Protein AF-A0A813PLF6-F1 (afdb_monomer)

Sequence (183 aa):
MSIHPSNIDPCDIRSHKFTALLSEPLGNKMLYKLPGIGLSTLKKMEKHKQISKAEDLLSEFIHTLQLDHEQFRLWLMKDYSIDPCDIRSHKFTALLSEPLGNKMLYKLPGIGLSTLKKMEKRKQISKAEDLLREFIYTLQLDHEQFRLWLMKDYSLPEYRATECVIALIDYIEQANKNHWPLP

Organism: NCBI:txid433720

Solvent-accessible surface area (backbone atoms only — not comparable to full-atom values): 10423 Å² total; per-residue (Å²): 137,86,82,77,96,78,82,79,60,95,78,67,77,54,50,74,44,42,53,59,49,76,76,45,82,59,63,90,38,50,38,59,55,41,74,93,35,45,73,73,47,41,57,44,35,40,71,74,74,64,39,61,32,42,46,51,53,49,46,43,38,52,71,75,41,65,67,38,66,65,62,46,47,52,47,37,30,72,77,53,66,39,41,88,71,65,62,59,43,76,38,39,58,62,50,67,72,49,80,61,71,88,39,50,33,49,55,42,39,55,37,40,70,72,44,38,59,45,34,36,72,75,69,66,37,58,35,41,48,53,52,50,39,44,41,52,69,77,46,64,65,39,62,64,61,50,32,50,45,38,29,71,79,51,66,37,54,66,76,31,23,50,42,30,51,52,50,51,51,55,35,52,57,50,26,64,75,68,70,46,91,76,126

Nearest PDB structures (foldseek):
  1ci4-assembly1_A  TM=9.564E-01  e=1.037E-05  Homo sapiens
  6ghd-assembly1_E  TM=9.543E-01  e=2.217E-05  Homo sapiens
  7z21-assembly1_A  TM=9.558E-01  e=3.149E-05  Homo sapiens
  7abm-assembly1_A  TM=9.526E-01  e=3.979E-05  Homo sapiens
  2ezx-assembly1_A  TM=9.568E-01  e=1.281E-04  Homo sapiens

Foldseek 3Di:
DDDDPPDDDPPPPPPPLNVVCVVDDQPQAFPCSDPLQHPLLQVQCCVQPNPGGPVSLVCCCCPVVVVPPVVSQVCCCPRRVSNVLVVCDPLLVVLLPDDQPQAFCCSAFLRHPLLQVQCCVPPVRTGVLSLLCCCCPVVVVPLVVQLVCSCPRRVRPSVSSNSRSVSSVSNVVSCVVVVNDRD

Structure (mmCIF, N/CA/C/O backbone):
data_AF-A0A813PLF6-F1
#
_entry.id   AF-A0A813PLF6-F1
#
loop_
_atom_site.group_PDB
_atom_site.id
_atom_site.type_symbol
_atom_site.label_atom_id
_atom_site.label_alt_id
_atom_site.label_comp_id
_atom_site.label_asym_id
_atom_site.label_entity_id
_atom_site.label_seq_id
_atom_site.pdbx_PDB_ins_code
_atom_site.Cartn_x
_atom_site.Cartn_y
_atom_site.Cartn_z
_atom_site.occupancy
_atom_site.B_iso_or_equiv
_atom_site.auth_seq_id
_atom_site.auth_comp_id
_atom_site.auth_asym_id
_atom_site.auth_atom_id
_atom_site.pdbx_PDB_model_num
ATOM 1 N N . MET A 1 1 ? 38.817 -11.267 1.343 1.00 31.77 1 MET A N 1
ATOM 2 C CA . MET A 1 1 ? 37.758 -10.911 2.310 1.00 31.77 1 MET A CA 1
ATOM 3 C C . MET A 1 1 ? 36.523 -11.713 1.945 1.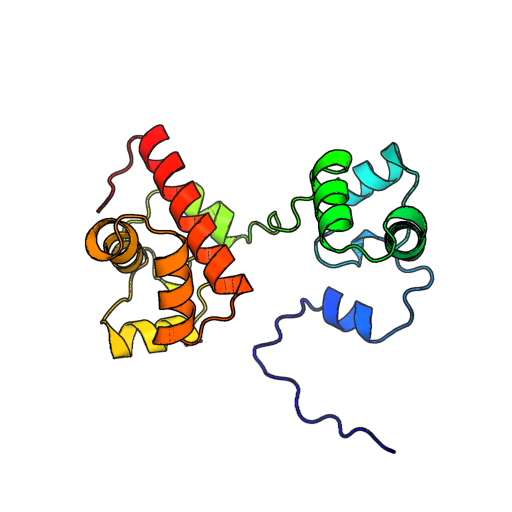00 31.77 1 MET A C 1
ATOM 5 O O . MET A 1 1 ? 35.913 -11.437 0.922 1.00 31.77 1 MET A O 1
ATOM 9 N N . SER A 1 2 ? 36.245 -12.773 2.701 1.00 28.83 2 SER A N 1
ATOM 10 C CA . 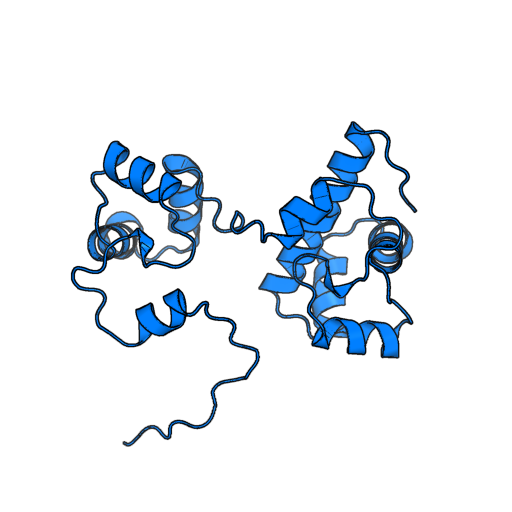SER A 1 2 ? 35.134 -13.692 2.439 1.00 28.83 2 SER A CA 1
ATOM 11 C C . SER A 1 2 ? 33.872 -13.165 3.115 1.00 28.83 2 SER A C 1
ATOM 13 O O . SER A 1 2 ? 33.877 -12.923 4.319 1.00 28.83 2 SER A O 1
ATOM 15 N N . ILE A 1 3 ? 32.810 -12.956 2.341 1.00 29.81 3 ILE A N 1
ATOM 16 C CA . ILE A 1 3 ? 31.513 -12.510 2.855 1.00 29.81 3 ILE A CA 1
ATOM 17 C C . ILE A 1 3 ? 30.763 -13.754 3.346 1.00 29.81 3 ILE A C 1
ATOM 19 O O . ILE A 1 3 ? 30.510 -14.676 2.572 1.00 29.81 3 ILE A O 1
ATOM 23 N N . HIS A 1 4 ? 30.448 -13.800 4.641 1.00 26.53 4 HIS A N 1
ATOM 24 C CA . HIS A 1 4 ? 29.657 -14.872 5.247 1.00 26.53 4 HIS A CA 1
ATOM 25 C C . HIS A 1 4 ? 28.184 -14.806 4.788 1.00 26.53 4 HIS A C 1
ATOM 27 O O . HIS A 1 4 ? 27.594 -13.724 4.811 1.00 26.53 4 HIS A O 1
ATOM 33 N N . PRO A 1 5 ? 27.548 -15.939 4.428 1.00 35.81 5 PRO A N 1
ATOM 34 C CA . PRO A 1 5 ? 26.180 -15.988 3.911 1.00 35.81 5 PRO A CA 1
ATOM 35 C C . PRO A 1 5 ? 25.137 -16.080 5.038 1.00 35.81 5 PRO A C 1
ATOM 37 O O . PRO A 1 5 ? 24.287 -16.967 5.048 1.00 35.81 5 PRO A O 1
ATOM 40 N N . SER A 1 6 ? 25.202 -15.190 6.025 1.00 37.62 6 SER A N 1
ATOM 41 C CA . SER A 1 6 ? 24.302 -15.236 7.182 1.00 37.62 6 SER A CA 1
ATOM 42 C C . SER A 1 6 ? 23.922 -13.832 7.632 1.00 37.62 6 SER A C 1
ATOM 44 O O . SER A 1 6 ? 24.477 -13.328 8.602 1.00 37.62 6 SER A O 1
ATOM 46 N N . ASN A 1 7 ? 23.025 -13.195 6.874 1.00 33.44 7 ASN A N 1
ATOM 47 C CA . ASN A 1 7 ? 22.122 -12.127 7.334 1.00 33.44 7 ASN A CA 1
ATOM 48 C C . ASN A 1 7 ? 21.122 -11.750 6.226 1.00 33.44 7 ASN A C 1
ATOM 50 O O . ASN A 1 7 ? 20.994 -10.592 5.838 1.00 33.44 7 ASN A O 1
ATOM 54 N N . ILE A 1 8 ? 20.417 -12.746 5.681 1.00 33.72 8 ILE A N 1
ATOM 55 C CA . ILE A 1 8 ? 19.231 -12.476 4.862 1.00 33.72 8 ILE A CA 1
ATOM 56 C C . ILE A 1 8 ? 18.060 -12.352 5.836 1.00 33.72 8 ILE A C 1
ATOM 58 O O . ILE A 1 8 ? 17.665 -13.334 6.464 1.00 33.72 8 ILE A O 1
ATOM 62 N N . ASP A 1 9 ? 17.558 -11.128 5.997 1.00 32.91 9 ASP A N 1
ATOM 63 C CA . ASP A 1 9 ? 16.341 -10.836 6.750 1.00 32.91 9 ASP A CA 1
ATOM 64 C C . ASP A 1 9 ? 15.178 -11.645 6.137 1.00 32.91 9 ASP A C 1
ATOM 66 O O . ASP A 1 9 ? 14.909 -11.513 4.940 1.00 32.91 9 ASP A O 1
ATOM 70 N N . PRO A 1 10 ? 14.469 -12.492 6.906 1.00 31.45 10 PRO A N 1
ATOM 71 C CA . PRO A 1 10 ? 13.358 -13.295 6.394 1.00 31.45 10 PRO A CA 1
ATOM 72 C C . PRO A 1 10 ? 12.157 -12.455 5.905 1.00 31.45 10 PRO A C 1
ATOM 74 O O . PRO A 1 10 ? 11.182 -13.018 5.407 1.00 31.45 10 PRO A O 1
ATOM 77 N N . CYS A 1 11 ? 12.208 -11.119 6.023 1.00 38.00 11 CYS A N 1
ATOM 78 C CA . CYS A 1 11 ? 11.259 -10.178 5.419 1.00 38.00 11 CYS A CA 1
ATOM 79 C C . CYS A 1 11 ? 11.696 -9.580 4.066 1.00 38.00 11 CYS A C 1
ATOM 81 O O . CYS A 1 11 ? 10.930 -8.793 3.496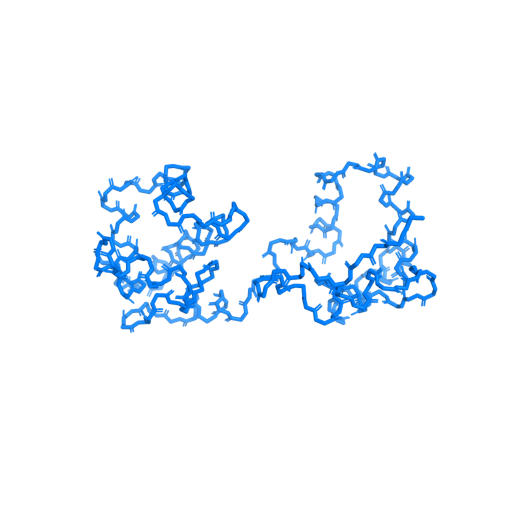 1.00 38.00 11 CYS A O 1
ATOM 83 N N . ASP A 1 12 ? 12.861 -9.954 3.526 1.00 36.78 12 ASP A N 1
ATOM 84 C CA . ASP A 1 12 ? 13.311 -9.575 2.183 1.00 36.78 12 ASP A CA 1
ATOM 85 C C . ASP A 1 12 ? 12.517 -10.378 1.137 1.00 36.78 12 ASP A C 1
ATOM 87 O O . ASP A 1 12 ? 13.017 -11.295 0.489 1.00 36.78 12 ASP A O 1
ATOM 91 N N . ILE A 1 13 ? 11.228 -10.050 0.967 1.00 41.91 13 ILE A N 1
ATOM 92 C CA . ILE A 1 13 ? 10.412 -10.531 -0.161 1.00 41.91 13 ILE A CA 1
ATOM 93 C C . ILE A 1 13 ? 10.835 -9.755 -1.414 1.00 41.91 13 ILE A C 1
ATOM 95 O O . ILE A 1 13 ? 10.044 -9.126 -2.115 1.00 41.91 13 ILE A O 1
ATOM 99 N N . ARG A 1 14 ? 12.124 -9.812 -1.726 1.00 46.06 14 ARG A N 1
ATOM 100 C CA . ARG A 1 14 ? 12.570 -9.819 -3.105 1.00 46.06 14 ARG A CA 1
ATOM 101 C C . ARG A 1 14 ? 11.866 -11.020 -3.711 1.00 46.06 14 ARG A C 1
ATOM 103 O O . ARG A 1 14 ? 12.081 -12.151 -3.281 1.00 46.06 14 ARG A O 1
ATOM 110 N N . SER A 1 15 ? 10.945 -10.786 -4.648 1.00 51.34 15 SER A N 1
ATOM 111 C CA . SER A 1 15 ? 10.360 -11.899 -5.408 1.00 51.34 15 SER A CA 1
ATOM 112 C C . SER A 1 15 ? 11.497 -12.806 -5.899 1.00 51.34 15 SER A C 1
ATOM 114 O O . SER A 1 15 ? 12.597 -12.310 -6.139 1.00 51.34 15 SER A O 1
ATOM 116 N N . HIS A 1 16 ? 11.271 -14.109 -6.094 1.00 54.91 16 HIS A N 1
ATOM 117 C CA . HIS A 1 16 ? 12.321 -14.992 -6.630 1.00 54.91 16 HIS A CA 1
ATOM 118 C C . HIS A 1 16 ? 12.999 -14.410 -7.888 1.00 54.91 16 HIS A C 1
ATOM 120 O O . HIS A 1 16 ? 14.193 -14.611 -8.091 1.00 54.91 16 HIS A O 1
ATOM 126 N N . LYS A 1 17 ? 12.266 -13.608 -8.679 1.00 53.81 17 LYS A N 1
ATOM 127 C CA . LYS A 1 17 ? 12.800 -12.832 -9.807 1.00 53.81 17 LYS A CA 1
ATOM 128 C C . LYS A 1 17 ? 13.829 -11.770 -9.402 1.00 53.81 17 LYS A C 1
ATOM 130 O O . LYS A 1 17 ? 14.830 -11.620 -10.085 1.00 53.81 17 LYS A O 1
ATOM 135 N N . PHE A 1 18 ? 13.605 -11.045 -8.311 1.00 54.97 18 PHE A N 1
ATOM 136 C CA . PHE A 1 18 ? 14.520 -10.021 -7.802 1.00 54.97 18 PHE A CA 1
ATOM 137 C C . PHE A 1 18 ? 15.800 -10.653 -7.236 1.00 54.97 18 PHE A C 1
ATOM 139 O O . PHE A 1 18 ? 16.897 -10.193 -7.540 1.00 54.97 18 PHE A O 1
ATOM 146 N N . THR A 1 19 ? 15.690 -11.747 -6.478 1.00 54.62 19 THR A N 1
ATOM 147 C CA . THR A 1 19 ? 16.871 -12.476 -5.981 1.00 54.62 19 THR A CA 1
ATOM 148 C C . THR A 1 19 ? 17.682 -13.072 -7.136 1.00 54.62 19 THR A C 1
ATOM 150 O O . THR A 1 19 ? 18.899 -12.917 -7.164 1.00 54.62 19 THR A O 1
ATOM 153 N N . ALA A 1 20 ? 17.010 -13.655 -8.138 1.00 61.91 20 ALA A N 1
ATOM 154 C CA . ALA A 1 20 ? 17.647 -14.172 -9.352 1.00 61.91 20 ALA A CA 1
ATOM 155 C C . ALA A 1 20 ? 18.240 -13.075 -10.255 1.00 61.91 20 ALA A C 1
ATOM 157 O O . ALA A 1 20 ? 19.132 -13.343 -11.060 1.00 61.91 20 ALA A O 1
ATOM 158 N N . LEU A 1 21 ? 17.743 -11.839 -10.168 1.00 65.56 21 LEU A N 1
ATOM 159 C CA . LEU A 1 21 ? 18.303 -10.703 -10.896 1.00 65.56 21 LEU A CA 1
ATOM 160 C C . LEU A 1 21 ? 19.660 -10.289 -10.319 1.00 65.56 21 LEU A C 1
ATOM 162 O O . LEU A 1 21 ? 20.573 -10.019 -11.088 1.00 65.56 21 LEU A O 1
ATOM 166 N N . LEU A 1 22 ? 19.795 -10.274 -8.992 1.00 60.41 22 LEU A N 1
ATOM 167 C CA . LEU A 1 22 ? 21.011 -9.824 -8.308 1.00 60.41 22 LEU A CA 1
ATOM 168 C C . LEU A 1 22 ? 22.127 -10.872 -8.243 1.00 60.41 22 LEU A C 1
ATOM 170 O O . LEU A 1 22 ? 23.276 -10.517 -7.997 1.00 60.41 22 LEU A O 1
ATOM 174 N N . SER A 1 23 ? 21.804 -12.151 -8.431 1.00 62.19 23 SER A N 1
ATOM 175 C CA . SER A 1 23 ? 22.766 -13.251 -8.312 1.00 62.19 23 SER A CA 1
ATOM 176 C C . SER A 1 23 ? 23.587 -13.515 -9.577 1.00 62.19 23 SER A C 1
ATOM 178 O O . SER A 1 23 ? 24.521 -14.310 -9.529 1.00 62.19 23 SER A O 1
ATOM 180 N N . GLU A 1 24 ? 23.254 -12.895 -10.711 1.00 63.41 24 GLU A N 1
ATOM 181 C CA . GLU A 1 24 ? 23.983 -13.090 -11.970 1.00 63.41 24 GLU A CA 1
ATOM 182 C C . GLU A 1 24 ? 24.060 -11.770 -12.754 1.00 63.41 24 GLU A C 1
ATOM 184 O O . GLU A 1 24 ? 23.143 -10.951 -12.640 1.00 63.41 24 GLU A O 1
ATOM 189 N N . PRO A 1 25 ? 25.088 -11.576 -13.601 1.00 67.25 25 PRO A N 1
ATOM 190 C CA . PRO A 1 25 ? 25.186 -10.415 -14.483 1.00 67.25 25 PRO A CA 1
ATOM 191 C C . PRO A 1 25 ? 23.907 -10.209 -15.307 1.00 67.25 25 PRO A C 1
ATOM 193 O O . PRO A 1 25 ? 23.308 -11.177 -15.784 1.00 67.25 25 PRO A O 1
ATOM 196 N N . LEU A 1 26 ? 23.500 -8.947 -15.497 1.00 65.62 26 LEU A N 1
ATOM 197 C CA . LEU A 1 26 ? 22.278 -8.608 -16.235 1.00 65.62 26 LEU A CA 1
ATOM 198 C C . LEU A 1 26 ? 22.280 -9.188 -17.660 1.00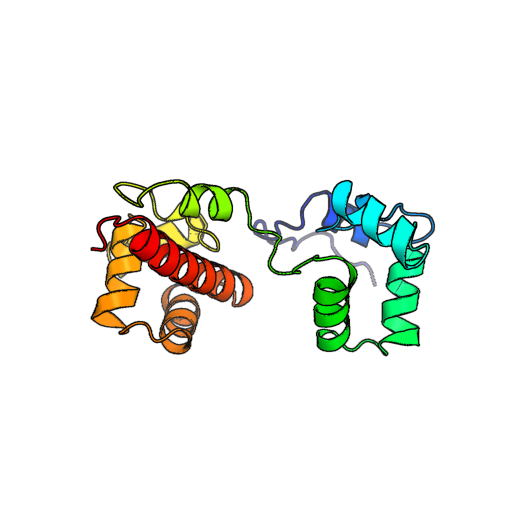 65.62 26 LEU A C 1
ATOM 200 O O . LEU A 1 26 ? 21.277 -9.775 -18.055 1.00 65.62 26 LEU A O 1
ATOM 204 N N . GLY A 1 27 ? 23.405 -9.085 -18.380 1.00 66.75 27 GLY A N 1
ATOM 205 C CA . GLY A 1 27 ? 23.646 -9.697 -19.695 1.00 66.75 27 GLY A CA 1
ATOM 206 C C . GLY A 1 27 ? 22.427 -9.721 -20.634 1.00 66.75 27 GLY A C 1
ATOM 207 O O . GLY A 1 27 ? 21.640 -8.782 -20.694 1.00 66.75 27 GLY A O 1
ATOM 208 N N . ASN A 1 28 ? 22.213 -10.859 -21.305 1.00 64.38 28 ASN A N 1
ATOM 209 C CA . ASN A 1 28 ? 21.064 -11.105 -22.191 1.00 64.38 28 ASN A CA 1
ATOM 210 C C . ASN A 1 28 ? 19.758 -11.462 -21.443 1.00 64.38 28 ASN A C 1
ATOM 212 O O . ASN A 1 28 ? 18.896 -12.156 -21.997 1.00 64.38 28 ASN A O 1
ATOM 216 N N . LYS A 1 29 ? 19.585 -11.079 -20.167 1.00 72.69 29 LYS A N 1
ATOM 217 C CA . LYS A 1 29 ? 18.341 -11.402 -19.452 1.00 72.69 29 LYS A CA 1
ATOM 218 C C . LYS A 1 29 ? 17.165 -10.692 -20.116 1.00 72.69 29 LYS A C 1
ATOM 220 O O . LYS A 1 29 ? 17.165 -9.481 -20.318 1.00 72.69 29 LYS A O 1
ATOM 225 N N . MET A 1 30 ? 16.138 -11.474 -20.429 1.00 70.38 30 MET A N 1
ATOM 226 C CA . MET A 1 30 ? 14.905 -10.954 -21.010 1.00 70.38 30 MET A CA 1
ATOM 227 C C . MET A 1 30 ? 14.178 -10.033 -20.029 1.00 70.38 30 MET A C 1
ATOM 229 O O . MET A 1 30 ? 14.113 -10.327 -18.833 1.00 70.38 30 MET A O 1
ATOM 233 N N . LEU A 1 31 ? 13.573 -8.963 -20.548 1.00 69.44 31 LEU A N 1
ATOM 234 C CA . LEU A 1 31 ? 12.945 -7.903 -19.752 1.00 69.44 31 LEU A CA 1
ATOM 235 C C . LEU A 1 31 ? 11.894 -8.415 -18.752 1.00 69.44 31 LEU A C 1
ATOM 237 O O . LEU A 1 31 ? 11.832 -7.941 -17.626 1.00 69.44 31 LEU A O 1
ATOM 241 N N . TYR A 1 32 ? 11.101 -9.430 -19.119 1.00 65.38 32 TYR A N 1
ATOM 242 C CA . TYR A 1 32 ? 10.052 -10.004 -18.253 1.00 65.38 32 TYR A CA 1
ATOM 243 C C . TYR A 1 32 ? 10.592 -10.736 -17.007 1.00 65.38 32 TYR A C 1
ATOM 245 O O . TYR A 1 32 ? 9.826 -11.142 -16.115 1.00 65.38 32 TYR A O 1
ATOM 253 N N . LYS A 1 33 ? 11.910 -10.975 -16.956 1.00 67.06 33 LYS A N 1
ATOM 254 C CA . LYS A 1 33 ? 12.595 -11.489 -15.765 1.00 67.06 33 LYS A CA 1
ATOM 255 C C . LYS A 1 33 ? 12.857 -10.385 -14.740 1.00 67.06 33 LYS A C 1
ATOM 257 O O . LYS A 1 33 ? 13.133 -10.716 -13.590 1.00 67.06 33 LYS A O 1
ATOM 262 N N . LEU A 1 34 ? 12.721 -9.112 -15.119 1.00 70.31 34 LEU A N 1
ATOM 263 C CA . LEU A 1 34 ? 12.797 -8.000 -14.185 1.00 70.31 34 LEU A CA 1
ATOM 264 C C . LEU A 1 34 ? 11.535 -7.939 -13.302 1.00 70.31 34 LEU A C 1
ATOM 266 O O . LEU A 1 34 ? 10.416 -8.165 -13.779 1.00 70.31 34 LEU A O 1
ATOM 270 N N . PRO A 1 35 ? 11.689 -7.649 -12.002 1.00 63.09 35 PRO A N 1
ATOM 271 C CA . PRO A 1 35 ? 10.572 -7.364 -11.108 1.00 63.09 35 PRO A CA 1
ATOM 272 C C . PRO A 1 35 ? 9.718 -6.209 -11.649 1.00 63.09 35 PRO A C 1
ATOM 274 O O . PRO A 1 35 ? 10.257 -5.225 -12.141 1.00 63.09 35 PRO A O 1
ATOM 277 N N . GLY A 1 36 ? 8.391 -6.330 -11.569 1.00 65.06 36 GLY A N 1
ATOM 278 C CA . GLY A 1 36 ? 7.464 -5.292 -12.045 1.00 65.06 36 GLY A CA 1
ATOM 279 C C . GLY A 1 36 ? 7.214 -5.274 -13.561 1.00 65.06 36 GLY A C 1
ATOM 280 O O . GLY A 1 36 ? 6.307 -4.582 -14.007 1.00 65.06 36 GLY A O 1
ATOM 281 N N . ILE A 1 37 ? 7.936 -6.072 -14.361 1.00 69.38 37 ILE A N 1
ATOM 282 C CA . ILE A 1 37 ? 7.723 -6.156 -15.815 1.00 69.38 37 ILE A CA 1
ATOM 283 C C . ILE A 1 37 ? 6.970 -7.444 -16.170 1.00 69.38 37 ILE A C 1
ATOM 285 O O . ILE A 1 37 ? 7.514 -8.551 -16.156 1.00 69.38 37 ILE A O 1
ATOM 289 N N . GLY A 1 38 ? 5.680 -7.293 -16.483 1.00 68.06 38 GLY A N 1
ATOM 290 C CA . GLY A 1 38 ? 4.823 -8.355 -17.017 1.00 68.06 38 GLY A CA 1
ATOM 291 C C . GLY A 1 38 ? 4.893 -8.477 -18.546 1.00 68.06 38 GLY A C 1
ATOM 292 O O . GLY A 1 38 ? 5.475 -7.639 -19.229 1.00 68.06 38 GLY A O 1
ATOM 293 N N . LEU A 1 39 ? 4.254 -9.510 -19.110 1.00 67.62 39 LEU A N 1
ATOM 294 C CA . LEU A 1 39 ? 4.214 -9.735 -20.568 1.00 67.62 39 LEU A CA 1
ATOM 295 C C . LEU A 1 39 ? 3.498 -8.609 -21.337 1.00 67.62 39 LEU A C 1
ATOM 297 O O . LEU A 1 39 ? 3.854 -8.316 -22.475 1.00 67.62 39 LEU A O 1
ATOM 301 N N . SER A 1 40 ? 2.490 -7.977 -20.731 1.00 71.62 40 SER A N 1
ATOM 302 C CA . SER A 1 40 ? 1.790 -6.817 -21.301 1.00 71.62 40 SER A CA 1
ATOM 303 C C . SER A 1 40 ? 2.711 -5.601 -21.403 1.00 71.62 40 SER A C 1
ATOM 305 O O . SER A 1 40 ? 2.745 -4.931 -22.432 1.00 71.62 40 SER A O 1
ATOM 307 N N . THR A 1 41 ? 3.490 -5.358 -20.353 1.00 70.81 41 THR A N 1
ATOM 308 C CA . THR A 1 41 ? 4.507 -4.312 -20.282 1.00 70.81 41 THR A CA 1
ATOM 309 C C . THR A 1 41 ? 5.632 -4.541 -21.285 1.00 70.81 41 THR A C 1
ATOM 311 O O . THR A 1 41 ? 5.975 -3.626 -22.029 1.00 70.81 41 THR A O 1
ATOM 314 N N . LEU A 1 42 ? 6.148 -5.772 -21.360 1.00 72.75 42 LEU A N 1
ATOM 315 C CA . LEU A 1 42 ? 7.172 -6.168 -22.329 1.00 72.75 42 LEU A CA 1
ATOM 316 C C . LEU A 1 42 ? 6.744 -5.805 -23.757 1.00 72.75 42 LEU A C 1
ATOM 318 O O . LEU A 1 42 ? 7.468 -5.105 -24.451 1.00 72.75 42 LEU A O 1
ATOM 322 N N . LYS A 1 43 ? 5.524 -6.184 -24.160 1.00 74.56 43 LYS A N 1
ATOM 323 C CA . LYS A 1 43 ? 5.003 -5.875 -25.501 1.00 74.56 43 LYS A CA 1
ATOM 324 C C . LYS A 1 43 ? 4.938 -4.374 -25.794 1.00 74.56 43 LYS A C 1
ATOM 326 O O . LYS A 1 43 ? 5.125 -3.969 -26.938 1.00 74.56 43 LYS A O 1
ATOM 331 N N . LYS A 1 44 ? 4.653 -3.536 -24.790 1.00 75.88 44 LYS A N 1
ATOM 332 C CA . LYS A 1 44 ? 4.670 -2.072 -24.951 1.00 75.88 44 LYS A CA 1
ATOM 333 C C . LYS A 1 44 ? 6.098 -1.552 -25.131 1.00 75.88 44 LYS A C 1
ATOM 335 O O . LYS A 1 44 ? 6.329 -0.736 -26.019 1.00 75.88 44 LYS A O 1
ATOM 340 N N . MET A 1 45 ? 7.036 -2.054 -24.328 1.00 78.88 45 MET A N 1
ATOM 341 C CA . MET A 1 45 ? 8.453 -1.673 -24.364 1.00 78.88 45 MET A CA 1
ATOM 342 C C . MET A 1 45 ? 9.131 -2.072 -25.680 1.00 78.88 45 MET A C 1
ATOM 344 O O . MET A 1 45 ? 9.802 -1.244 -26.303 1.00 78.88 45 MET A O 1
ATOM 348 N N . GLU A 1 46 ? 8.846 -3.278 -26.173 1.00 79.50 46 GLU A N 1
ATOM 349 C CA . GLU A 1 46 ? 9.301 -3.758 -27.481 1.00 79.50 46 GLU A CA 1
ATOM 350 C C . GLU A 1 46 ? 8.736 -2.899 -28.623 1.00 79.50 46 GLU A C 1
ATOM 352 O O . GLU A 1 46 ? 9.456 -2.553 -29.558 1.00 79.50 46 GLU A O 1
ATOM 357 N N . LYS A 1 47 ? 7.461 -2.493 -28.532 1.00 75.75 47 LYS A N 1
ATOM 358 C CA . LYS A 1 47 ? 6.782 -1.720 -29.582 1.00 75.75 47 LYS A CA 1
ATOM 359 C C . LYS A 1 47 ? 7.217 -0.250 -29.652 1.00 75.75 47 LYS A C 1
ATOM 361 O O . LYS A 1 47 ? 7.258 0.300 -30.747 1.00 75.75 47 LYS A O 1
ATOM 366 N N . HIS A 1 48 ? 7.487 0.396 -28.516 1.00 69.75 48 HIS A N 1
ATOM 367 C CA . HIS A 1 48 ? 7.721 1.848 -28.465 1.00 69.75 48 HIS A CA 1
ATOM 368 C C . HIS A 1 48 ? 9.191 2.260 -28.602 1.00 69.75 48 HIS A C 1
ATOM 370 O O . HIS A 1 48 ? 9.463 3.267 -29.251 1.00 69.75 48 HIS A O 1
ATOM 376 N N . LYS A 1 49 ? 10.136 1.513 -28.016 1.00 67.88 49 LYS A N 1
ATOM 377 C CA . LYS A 1 49 ? 11.570 1.865 -28.053 1.00 67.88 49 LYS A CA 1
ATOM 378 C C . LYS A 1 49 ? 12.498 0.700 -28.410 1.00 67.88 49 LYS A C 1
ATOM 380 O O . LYS A 1 49 ? 13.706 0.841 -28.284 1.00 67.88 49 LYS A O 1
ATOM 385 N N . GLN A 1 50 ? 11.956 -0.438 -28.857 1.00 73.38 50 GLN A N 1
ATOM 386 C CA . GLN A 1 50 ? 12.728 -1.668 -29.110 1.00 73.38 50 GLN A CA 1
ATOM 387 C C . GLN A 1 50 ? 13.493 -2.174 -27.875 1.00 73.38 50 GLN A C 1
ATOM 389 O O . GLN A 1 50 ? 14.491 -2.879 -27.992 1.00 73.38 50 GLN A O 1
ATOM 394 N N . ILE A 1 51 ? 13.007 -1.844 -26.677 1.00 77.81 51 ILE A N 1
ATOM 395 C CA . ILE A 1 51 ? 13.579 -2.345 -25.429 1.00 77.81 51 ILE A CA 1
ATOM 396 C C . ILE A 1 51 ? 13.094 -3.78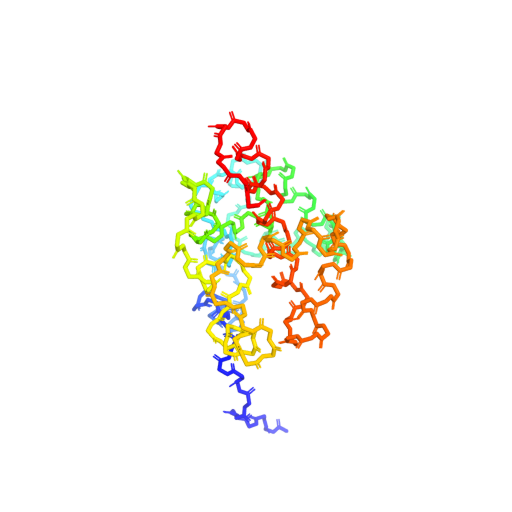1 -25.266 1.00 77.81 51 ILE A C 1
ATOM 398 O O . ILE A 1 51 ? 11.919 -4.020 -24.982 1.00 77.81 51 ILE A O 1
ATOM 402 N N . SER A 1 52 ? 13.999 -4.734 -25.470 1.00 74.06 52 SER A N 1
ATOM 403 C CA . SER A 1 52 ? 13.686 -6.171 -25.467 1.00 74.06 52 SER A CA 1
ATOM 404 C C . SER A 1 52 ? 14.439 -6.924 -24.367 1.00 74.06 52 SER A C 1
ATOM 406 O O . SER A 1 52 ? 13.995 -7.975 -23.887 1.00 74.06 52 SER A O 1
ATOM 408 N N . LYS A 1 53 ? 15.550 -6.353 -23.889 1.00 81.38 53 LYS A N 1
ATOM 409 C CA . LYS A 1 53 ? 16.415 -6.945 -22.872 1.00 81.38 53 LYS A CA 1
ATOM 410 C C . LYS A 1 53 ? 16.667 -6.006 -21.705 1.00 81.38 53 LYS A C 1
ATOM 412 O O . LYS A 1 53 ? 16.592 -4.786 -21.813 1.00 81.38 53 LYS A O 1
ATOM 417 N N . ALA A 1 54 ? 17.009 -6.601 -20.566 1.00 78.75 54 ALA A N 1
ATOM 418 C CA . ALA A 1 54 ? 17.283 -5.868 -19.338 1.00 78.75 54 ALA A CA 1
ATOM 419 C C . ALA A 1 54 ? 18.473 -4.896 -19.471 1.00 78.75 54 ALA A C 1
ATOM 421 O O . ALA A 1 54 ? 18.479 -3.859 -18.814 1.00 78.75 54 ALA A O 1
ATOM 422 N N . GLU A 1 55 ? 19.437 -5.197 -20.349 1.00 82.62 55 GLU A N 1
ATOM 423 C CA . GLU A 1 55 ? 20.552 -4.302 -20.687 1.00 82.62 55 GLU A CA 1
ATOM 424 C C . GLU A 1 55 ? 20.101 -3.017 -21.396 1.00 82.62 55 GLU A C 1
ATOM 426 O O . GLU A 1 55 ? 20.606 -1.948 -21.066 1.00 82.62 55 GLU A O 1
ATOM 431 N N . ASP A 1 56 ? 19.104 -3.089 -22.283 1.00 83.44 56 ASP A N 1
ATOM 432 C CA . ASP A 1 56 ? 18.573 -1.922 -23.001 1.00 83.44 56 ASP A CA 1
ATOM 433 C C . ASP A 1 56 ? 17.929 -0.938 -22.014 1.00 83.44 56 ASP A C 1
ATOM 435 O O . ASP A 1 56 ? 18.135 0.273 -22.074 1.00 83.44 56 ASP A O 1
ATOM 439 N N . LEU A 1 57 ? 17.183 -1.479 -21.045 1.00 81.88 57 LEU A N 1
ATOM 440 C CA . LEU A 1 57 ? 16.548 -0.688 -19.994 1.00 81.88 57 LEU A CA 1
ATOM 441 C C . LEU A 1 57 ? 17.575 -0.059 -19.047 1.00 81.88 57 LEU A C 1
ATOM 443 O O . LEU A 1 57 ? 17.416 1.089 -18.635 1.00 81.88 57 LEU A O 1
ATOM 447 N N . LEU A 1 58 ? 18.627 -0.807 -18.706 1.00 81.56 58 LEU A N 1
ATOM 448 C CA . LEU A 1 58 ? 19.726 -0.299 -17.891 1.00 81.56 58 LEU A CA 1
ATOM 449 C C . LEU A 1 58 ? 20.507 0.795 -18.633 1.00 81.56 58 LEU A C 1
ATOM 451 O O . LEU A 1 58 ? 20.883 1.792 -18.022 1.00 81.56 58 LEU A O 1
ATOM 455 N N . SER A 1 59 ? 20.714 0.632 -19.940 1.00 84.88 59 SER A N 1
ATOM 456 C CA . SER A 1 59 ? 21.361 1.623 -20.798 1.00 84.88 59 SER A CA 1
ATOM 457 C C . SER A 1 59 ? 20.571 2.931 -20.817 1.00 84.88 59 SER A C 1
ATOM 459 O O . SER A 1 59 ? 21.147 3.992 -20.586 1.00 84.88 59 SER A O 1
ATOM 461 N N . GLU A 1 60 ? 19.244 2.862 -20.966 1.00 84.31 60 GLU A N 1
ATOM 462 C CA . GLU A 1 60 ? 18.387 4.049 -20.896 1.00 84.31 60 GLU A CA 1
ATOM 463 C C . GLU A 1 60 ? 18.471 4.728 -19.520 1.00 84.31 60 GLU A C 1
ATOM 465 O O . GLU A 1 60 ? 18.581 5.952 -19.429 1.00 84.31 60 GLU A O 1
ATOM 470 N N . PHE A 1 61 ? 18.483 3.942 -18.438 1.00 84.25 61 PHE A N 1
ATOM 471 C CA . PHE A 1 61 ? 18.590 4.489 -17.089 1.00 84.25 61 PHE A CA 1
ATOM 472 C C . PHE A 1 61 ? 19.928 5.204 -16.844 1.00 84.25 61 PHE A C 1
ATOM 474 O O . PHE A 1 61 ? 19.953 6.296 -16.278 1.00 84.25 61 PHE A O 1
ATOM 481 N N . ILE A 1 62 ? 21.040 4.617 -17.293 1.00 83.50 62 ILE A N 1
ATOM 482 C CA . ILE A 1 62 ? 22.384 5.167 -17.083 1.00 83.50 62 ILE A CA 1
ATOM 483 C C . ILE A 1 62 ? 22.660 6.346 -18.019 1.00 83.50 62 ILE A C 1
ATOM 485 O O . ILE A 1 62 ? 23.151 7.380 -17.574 1.00 83.50 62 ILE A O 1
ATOM 489 N N . HIS A 1 63 ? 22.392 6.193 -19.315 1.00 83.50 63 HIS A N 1
ATOM 490 C CA . HIS A 1 63 ? 22.889 7.116 -20.335 1.00 83.50 63 HIS A CA 1
ATOM 491 C C . HIS A 1 63 ? 21.889 8.210 -20.692 1.00 83.50 63 HIS A C 1
ATOM 493 O O . HIS A 1 63 ? 22.289 9.359 -20.867 1.00 83.50 63 HIS A O 1
ATOM 499 N N . THR A 1 64 ? 20.602 7.876 -20.773 1.00 83.62 64 THR A N 1
ATOM 500 C CA . THR A 1 64 ? 19.561 8.848 -21.134 1.00 83.62 64 THR A CA 1
ATOM 501 C C . THR A 1 64 ? 19.074 9.598 -19.901 1.00 83.62 64 THR A C 1
ATOM 503 O O . THR A 1 64 ? 18.932 10.818 -19.926 1.00 83.62 64 THR A O 1
ATOM 506 N N . LEU A 1 65 ? 18.850 8.870 -18.808 1.00 82.38 65 LEU A N 1
ATOM 507 C CA . LEU A 1 65 ? 18.246 9.403 -17.588 1.00 82.38 65 LEU A CA 1
ATOM 508 C C . LEU A 1 65 ? 19.271 9.699 -16.491 1.00 82.38 65 LEU A C 1
ATOM 510 O O . LEU A 1 65 ? 18.891 10.156 -15.421 1.00 82.38 65 LEU A O 1
ATOM 514 N N . GLN A 1 66 ? 20.562 9.476 -16.757 1.00 84.50 66 GLN A N 1
ATOM 515 C CA . GLN A 1 66 ? 21.676 9.864 -15.883 1.00 84.50 66 GLN A CA 1
ATOM 516 C C . GLN A 1 66 ? 21.546 9.353 -14.440 1.00 84.50 66 GLN A C 1
ATOM 518 O O . GLN A 1 66 ? 21.935 10.041 -13.499 1.00 84.50 66 GLN A O 1
ATOM 523 N N . LEU A 1 67 ? 21.009 8.139 -14.263 1.00 76.50 67 LEU A N 1
ATOM 524 C CA . LEU A 1 67 ? 20.729 7.533 -12.954 1.00 76.50 67 LEU A CA 1
ATOM 525 C C . LEU A 1 67 ? 19.720 8.322 -12.096 1.00 76.50 67 LEU A C 1
ATOM 527 O O . LEU A 1 67 ? 19.599 8.070 -10.895 1.00 76.50 67 LEU A O 1
ATOM 531 N N . ASP A 1 68 ? 18.963 9.245 -12.690 1.00 77.94 68 ASP A N 1
ATOM 532 C CA . ASP A 1 68 ? 17.890 9.955 -12.008 1.00 77.94 68 ASP A CA 1
ATOM 533 C C . ASP A 1 68 ? 16.700 9.009 -11.809 1.00 77.94 68 ASP A C 1
ATOM 535 O O . ASP A 1 68 ? 15.934 8.680 -12.724 1.00 77.94 68 ASP A O 1
ATOM 539 N N . HIS A 1 69 ? 16.572 8.541 -10.571 1.00 68.00 69 HIS A N 1
ATOM 540 C CA . HIS A 1 69 ? 15.534 7.611 -10.159 1.00 68.00 69 HIS A CA 1
ATOM 541 C C . HIS A 1 69 ? 14.122 8.163 -10.377 1.00 68.00 69 HIS A C 1
ATOM 543 O O . HIS A 1 69 ? 13.219 7.387 -10.689 1.00 68.00 69 HIS A O 1
ATOM 549 N N . GLU A 1 70 ? 13.910 9.471 -10.220 1.00 66.00 70 GLU A N 1
ATOM 550 C CA . GLU A 1 70 ? 12.594 10.087 -10.367 1.00 66.00 70 GLU A CA 1
ATOM 551 C C . GLU A 1 70 ? 12.218 10.223 -11.843 1.00 66.00 70 GLU A C 1
ATOM 553 O O . GLU A 1 70 ? 11.115 9.836 -12.237 1.00 66.00 70 GLU A O 1
ATOM 558 N N . GLN A 1 71 ? 13.152 10.669 -12.682 1.00 73.19 71 GLN A N 1
ATOM 559 C CA . GLN A 1 71 ? 12.935 10.740 -14.128 1.00 73.19 71 GLN A CA 1
ATOM 560 C C . GLN A 1 71 ? 12.723 9.356 -14.738 1.00 73.19 71 GLN A C 1
ATOM 562 O O . GLN A 1 71 ? 11.830 9.181 -15.565 1.00 73.19 71 GLN A O 1
ATOM 567 N N . PHE A 1 72 ? 13.461 8.344 -14.279 1.00 79.38 72 PHE A N 1
ATOM 568 C CA . PHE A 1 72 ? 13.226 6.958 -14.681 1.00 79.38 72 PHE A CA 1
ATOM 569 C C . PHE A 1 72 ? 11.834 6.470 -14.294 1.00 79.38 72 PHE A C 1
ATOM 571 O O . PHE A 1 72 ? 11.142 5.854 -15.104 1.00 79.38 72 PHE A O 1
ATOM 578 N N . ARG A 1 73 ? 11.383 6.812 -13.085 1.00 68.50 73 ARG A N 1
ATOM 579 C CA . ARG A 1 73 ? 10.038 6.501 -12.596 1.00 68.50 73 ARG A CA 1
ATOM 580 C C . ARG A 1 73 ? 8.957 7.103 -13.496 1.00 68.50 73 ARG A C 1
ATOM 582 O O . ARG A 1 73 ? 8.072 6.391 -13.966 1.00 68.50 73 ARG A O 1
ATOM 589 N N . LEU A 1 74 ? 9.054 8.406 -13.752 1.00 67.44 74 LEU A N 1
ATOM 590 C CA . LEU A 1 74 ? 8.107 9.157 -14.575 1.00 67.44 74 LEU A CA 1
ATOM 591 C C . LEU A 1 74 ? 8.117 8.684 -16.028 1.00 67.44 74 LEU A C 1
ATOM 593 O O . LEU A 1 74 ? 7.065 8.600 -16.659 1.00 67.44 74 LEU A O 1
ATOM 597 N N . TRP A 1 75 ? 9.290 8.334 -16.547 1.00 80.50 75 TRP A N 1
ATOM 598 C CA . TRP A 1 75 ? 9.444 7.788 -17.885 1.00 80.50 75 TRP A CA 1
ATOM 599 C C . TRP A 1 75 ? 8.750 6.426 -18.030 1.00 80.50 75 TRP A C 1
ATOM 601 O O . TRP A 1 75 ? 7.970 6.233 -18.964 1.00 80.50 75 TRP A O 1
ATOM 611 N N . LEU A 1 76 ? 8.932 5.518 -17.064 1.00 75.81 76 LEU A N 1
ATOM 612 C CA . LEU A 1 76 ? 8.233 4.228 -17.034 1.00 75.81 76 LEU A CA 1
ATOM 613 C C . LEU A 1 76 ? 6.701 4.392 -16.968 1.00 75.81 76 LEU A C 1
ATOM 615 O O . LEU A 1 76 ? 5.969 3.698 -17.685 1.00 75.81 76 LEU A O 1
ATOM 619 N N . MET A 1 77 ? 6.225 5.355 -16.170 1.00 70.19 77 MET A N 1
ATOM 620 C CA . MET A 1 77 ? 4.804 5.704 -16.050 1.00 70.19 77 MET A CA 1
ATOM 621 C C . MET A 1 77 ? 4.234 6.233 -17.362 1.00 70.19 77 MET A C 1
ATOM 623 O O . MET A 1 77 ? 3.205 5.754 -17.839 1.00 70.19 77 MET A O 1
ATOM 627 N N . LYS A 1 78 ? 4.902 7.225 -17.948 1.00 72.19 78 LYS A N 1
ATOM 628 C CA . LYS A 1 78 ? 4.413 7.959 -19.113 1.00 72.19 78 LYS A CA 1
ATOM 629 C C . LYS A 1 78 ? 4.409 7.098 -20.372 1.00 72.19 78 LYS A C 1
ATOM 631 O O . LYS A 1 78 ? 3.402 7.060 -21.076 1.00 72.19 78 LYS A O 1
ATOM 636 N N . ASP A 1 79 ? 5.506 6.395 -20.633 1.00 75.25 79 ASP A N 1
ATOM 637 C CA . ASP A 1 79 ? 5.714 5.737 -21.926 1.00 75.25 79 ASP A CA 1
ATOM 638 C C . ASP A 1 79 ? 5.171 4.304 -21.948 1.00 75.25 79 ASP A C 1
ATOM 640 O O . ASP A 1 79 ? 4.786 3.800 -23.004 1.00 75.25 79 ASP A O 1
ATOM 644 N N . TYR A 1 80 ? 5.088 3.642 -20.789 1.00 71.50 80 TYR A N 1
ATOM 645 C CA . TYR A 1 80 ? 4.692 2.230 -20.722 1.00 71.50 80 TYR A CA 1
ATOM 646 C C . TYR A 1 80 ? 3.478 1.967 -19.835 1.00 71.50 80 TYR A C 1
ATOM 648 O O . TYR A 1 80 ? 3.001 0.827 -19.770 1.00 71.50 80 TYR A O 1
ATOM 656 N N . SER A 1 81 ? 2.943 3.005 -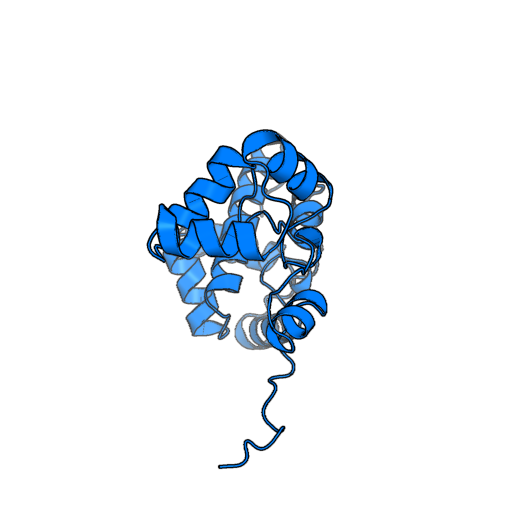19.183 1.00 64.56 81 SER A N 1
ATOM 657 C CA . SER A 1 81 ? 1.933 2.855 -18.129 1.00 64.56 81 SER A CA 1
ATOM 658 C C . SER A 1 81 ? 2.392 1.865 -17.055 1.00 64.56 81 SER A C 1
ATOM 660 O O . SER A 1 81 ? 1.570 1.182 -16.454 1.00 64.56 81 SER A O 1
ATOM 662 N N . ILE A 1 82 ? 3.710 1.731 -16.873 1.00 59.91 82 ILE A N 1
ATOM 663 C CA . ILE A 1 82 ? 4.271 1.046 -15.721 1.00 59.91 82 ILE A CA 1
ATOM 664 C C . ILE A 1 82 ? 4.245 2.104 -14.653 1.00 59.91 82 ILE A C 1
ATOM 666 O O . ILE A 1 82 ? 5.164 2.914 -14.561 1.00 59.91 82 ILE A O 1
ATOM 670 N N . ASP A 1 83 ? 3.178 2.139 -13.877 1.00 52.47 83 ASP A N 1
ATOM 671 C CA . ASP A 1 83 ? 3.306 2.805 -12.607 1.00 52.47 83 ASP A CA 1
ATOM 672 C C . ASP A 1 83 ? 4.197 1.902 -11.726 1.00 52.47 83 ASP A C 1
ATOM 674 O O . ASP A 1 83 ? 3.915 0.719 -11.545 1.00 52.47 83 ASP A O 1
ATOM 678 N N . PRO A 1 84 ? 5.370 2.369 -11.269 1.00 47.72 84 PRO A N 1
ATOM 679 C CA . PRO A 1 84 ? 6.222 1.578 -10.387 1.00 47.72 84 PRO A CA 1
ATOM 680 C C . PRO A 1 84 ? 5.579 1.381 -9.005 1.00 47.72 84 PRO 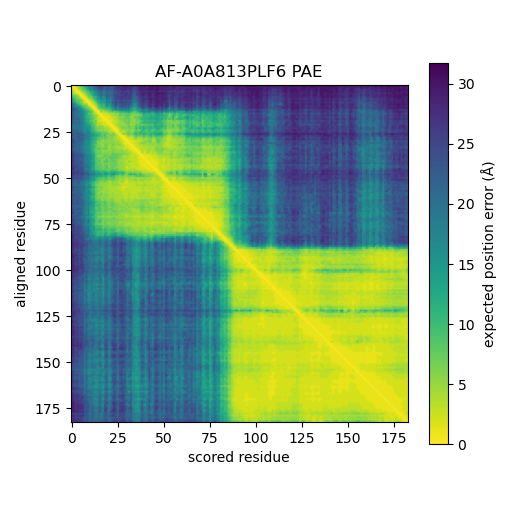A C 1
ATOM 682 O O . PRO A 1 84 ? 6.060 0.557 -8.228 1.00 47.72 84 PRO A O 1
ATOM 685 N N . CYS A 1 85 ? 4.469 2.076 -8.725 1.00 42.78 85 CYS A N 1
ATOM 686 C CA . CYS A 1 85 ? 3.504 1.757 -7.675 1.00 42.78 85 CYS A CA 1
ATOM 687 C C . CYS A 1 85 ? 2.358 0.838 -8.165 1.00 42.78 85 CYS A C 1
ATOM 689 O O . CYS A 1 85 ? 1.694 0.212 -7.344 1.00 42.78 85 CYS A O 1
ATOM 691 N N . ASP A 1 86 ? 2.182 0.654 -9.478 1.00 42.16 86 ASP A N 1
ATOM 692 C CA . ASP A 1 86 ? 1.294 -0.321 -10.143 1.00 42.16 86 ASP A CA 1
ATOM 693 C C . ASP A 1 86 ? 1.932 -1.716 -10.273 1.00 42.16 86 ASP A C 1
ATOM 695 O O . ASP A 1 86 ? 1.599 -2.545 -11.117 1.00 42.16 86 ASP A O 1
ATOM 699 N N . ILE A 1 87 ? 2.762 -2.049 -9.287 1.00 47.47 87 ILE A N 1
ATOM 700 C CA . ILE A 1 87 ? 2.584 -3.323 -8.598 1.00 47.47 87 ILE A CA 1
ATOM 701 C C . ILE A 1 87 ? 1.425 -3.109 -7.614 1.00 47.47 87 ILE A C 1
ATOM 703 O O . ILE A 1 87 ? 1.607 -3.239 -6.404 1.00 47.47 87 ILE A O 1
ATOM 707 N N . ARG A 1 88 ? 0.220 -2.763 -8.101 1.00 53.56 88 ARG A N 1
ATOM 708 C CA . ARG A 1 88 ? -0.991 -2.904 -7.291 1.00 53.56 88 ARG A CA 1
ATOM 709 C C . ARG A 1 88 ? -1.046 -4.383 -6.965 1.00 53.56 88 ARG A C 1
ATOM 711 O O . ARG A 1 88 ? -1.374 -5.218 -7.808 1.00 53.56 88 ARG A O 1
ATOM 718 N N . SER A 1 89 ? -0.576 -4.723 -5.769 1.00 61.28 89 SER A N 1
ATOM 719 C CA . SER A 1 89 ? -0.474 -6.104 -5.332 1.00 61.28 89 SER A CA 1
ATOM 720 C C . SER A 1 89 ? -1.856 -6.747 -5.471 1.00 61.28 89 SER A C 1
ATOM 722 O O . SER A 1 89 ? -2.870 -6.053 -5.441 1.00 61.28 89 SER A O 1
ATOM 724 N N . HIS A 1 90 ? -1.955 -8.073 -5.594 1.00 69.44 90 HIS A N 1
ATOM 725 C CA . HIS A 1 90 ? -3.274 -8.727 -5.619 1.00 69.44 90 HIS A CA 1
ATOM 726 C C . HIS A 1 90 ? -4.174 -8.284 -4.446 1.00 69.44 90 HIS A C 1
ATOM 728 O O . HIS A 1 90 ? -5.394 -8.250 -4.578 1.00 69.44 90 HIS A O 1
ATOM 734 N N . LYS A 1 91 ? -3.564 -7.878 -3.321 1.00 73.31 91 LYS A N 1
ATOM 735 C CA . LYS A 1 91 ? -4.243 -7.248 -2.185 1.00 73.31 91 LYS A CA 1
ATOM 736 C C . LYS A 1 91 ? -4.892 -5.906 -2.528 1.00 73.31 91 LYS A C 1
ATOM 738 O O . LYS A 1 91 ? -5.992 -5.650 -2.064 1.00 73.31 91 LYS A O 1
ATOM 743 N N . PHE A 1 92 ? -4.237 -5.069 -3.325 1.00 76.44 92 PHE A N 1
ATOM 744 C CA . PHE A 1 92 ? -4.732 -3.760 -3.741 1.00 76.44 92 PHE A CA 1
ATOM 745 C C . PHE A 1 92 ? -5.959 -3.903 -4.641 1.00 76.44 92 PHE A C 1
ATOM 747 O O . PHE A 1 92 ? -7.004 -3.327 -4.356 1.00 76.44 92 PHE A O 1
ATOM 754 N N . THR A 1 93 ? -5.891 -4.754 -5.670 1.00 76.06 93 THR A N 1
ATOM 755 C CA . THR A 1 93 ? -7.061 -5.039 -6.518 1.00 76.06 93 THR A CA 1
ATOM 756 C C . THR A 1 93 ? -8.211 -5.637 -5.706 1.00 76.06 93 THR A C 1
ATOM 758 O O . THR A 1 93 ? -9.354 -5.223 -5.869 1.00 76.06 93 THR A O 1
ATOM 761 N N . ALA A 1 94 ? -7.912 -6.569 -4.792 1.00 80.81 94 ALA A N 1
ATOM 762 C CA . ALA A 1 94 ? -8.916 -7.179 -3.920 1.00 80.81 94 ALA A CA 1
ATOM 763 C C . ALA A 1 94 ? -9.501 -6.205 -2.882 1.00 80.81 94 ALA A C 1
ATOM 765 O O . ALA A 1 94 ? -10.602 -6.427 -2.380 1.00 80.81 94 ALA A O 1
ATOM 766 N N . LEU A 1 95 ? -8.774 -5.149 -2.513 1.00 87.69 95 LEU A N 1
ATOM 767 C CA . LEU A 1 95 ? -9.289 -4.096 -1.645 1.00 87.69 95 LEU A CA 1
ATOM 768 C C . LEU A 1 95 ? -10.334 -3.251 -2.380 1.00 87.69 95 LEU A C 1
ATOM 770 O O . LEU A 1 95 ? -11.383 -2.974 -1.815 1.00 87.69 95 LEU A O 1
ATOM 774 N N . LEU A 1 96 ? -10.070 -2.886 -3.636 1.00 85.06 96 LEU A N 1
ATOM 775 C CA . LEU A 1 96 ? -10.929 -1.982 -4.411 1.00 85.06 96 LEU A CA 1
ATOM 776 C C . LEU A 1 96 ? -12.137 -2.653 -5.080 1.00 85.06 96 LEU A C 1
ATOM 778 O O . LEU A 1 96 ? -12.958 -1.962 -5.684 1.00 85.06 96 LEU A O 1
ATOM 782 N N . SER A 1 97 ? -12.250 -3.980 -5.024 1.00 86.88 97 SER A N 1
ATOM 783 C CA . SER A 1 97 ? -13.327 -4.721 -5.692 1.00 86.88 97 SER A CA 1
ATOM 784 C C . SER A 1 97 ? -14.602 -4.868 -4.859 1.00 86.88 97 SER A C 1
ATOM 786 O O . SER A 1 97 ? -15.651 -5.168 -5.419 1.00 86.88 97 SER A O 1
ATOM 788 N N . GLU A 1 98 ? -14.526 -4.705 -3.537 1.00 89.19 98 GLU A N 1
ATOM 789 C CA . GLU A 1 98 ? -15.654 -4.921 -2.623 1.00 89.19 98 GLU A CA 1
ATOM 790 C C . GLU A 1 98 ? -15.515 -4.078 -1.340 1.00 89.19 98 GLU A C 1
ATOM 792 O O . GLU A 1 98 ? -14.392 -3.715 -0.977 1.00 89.19 98 GLU A O 1
ATOM 797 N N . PRO A 1 99 ? -16.619 -3.808 -0.613 1.00 90.75 99 PRO A N 1
ATOM 798 C CA . PRO A 1 99 ? -16.569 -3.121 0.675 1.00 90.75 99 PRO A CA 1
ATOM 799 C C . PRO A 1 99 ? -15.622 -3.794 1.682 1.00 90.75 99 PRO A C 1
ATOM 801 O O . PRO A 1 99 ? -15.469 -5.018 1.706 1.00 90.75 99 PRO A O 1
ATOM 804 N N . LEU A 1 100 ? -15.025 -2.992 2.567 1.00 89.50 100 LEU A N 1
ATOM 805 C CA . LEU A 1 100 ? -14.086 -3.453 3.593 1.00 89.50 100 LEU A CA 1
ATOM 806 C C . LEU A 1 100 ? -14.696 -4.504 4.524 1.00 89.50 100 LEU A C 1
ATOM 808 O O . LEU A 1 100 ? -14.067 -5.537 4.761 1.00 89.50 100 LEU A O 1
ATOM 812 N N . GLY A 1 101 ? -15.904 -4.253 5.038 1.00 85.06 101 GLY A N 1
ATOM 813 C CA . GLY A 1 101 ? -16.606 -5.140 5.969 1.00 85.06 101 GLY A CA 1
ATOM 814 C C . GLY A 1 101 ? -15.682 -5.729 7.044 1.00 85.06 101 GLY A C 1
ATOM 815 O O . GLY A 1 101 ? -14.872 -5.040 7.653 1.00 85.06 101 GLY A O 1
ATOM 816 N N . ASN A 1 102 ? -15.726 -7.052 7.220 1.00 84.56 102 ASN A N 1
ATOM 817 C CA . ASN A 1 102 ? -14.884 -7.769 8.186 1.00 84.56 102 ASN A CA 1
ATOM 818 C C . ASN A 1 102 ? -13.509 -8.199 7.630 1.00 84.56 102 ASN A C 1
ATOM 820 O O . ASN A 1 102 ? -12.944 -9.202 8.081 1.00 84.56 102 ASN A O 1
ATOM 824 N N . LYS A 1 103 ? -12.950 -7.501 6.631 1.00 90.25 103 LYS A N 1
ATOM 825 C CA . LYS A 1 103 ? -11.611 -7.831 6.119 1.00 90.25 103 LYS A CA 1
ATOM 826 C C . LYS A 1 103 ? -10.568 -7.687 7.227 1.00 90.25 103 LYS A C 1
ATOM 828 O O . LYS A 1 103 ? -10.441 -6.653 7.879 1.00 90.25 103 LYS A O 1
ATOM 833 N N . MET A 1 104 ? -9.777 -8.742 7.398 1.00 90.06 104 MET A N 1
ATOM 834 C CA . MET A 1 104 ? -8.638 -8.745 8.313 1.00 90.06 104 MET A CA 1
ATOM 835 C C . MET A 1 104 ? -7.580 -7.742 7.856 1.00 90.06 104 MET A C 1
ATOM 837 O O . MET A 1 104 ? -7.295 -7.634 6.663 1.00 90.06 104 MET A O 1
ATOM 841 N N . LEU A 1 105 ? -6.935 -7.078 8.809 1.00 89.94 105 LEU A N 1
ATOM 842 C CA . LEU A 1 105 ? -5.998 -5.988 8.541 1.00 89.94 105 LEU A CA 1
ATOM 843 C C . LEU A 1 105 ? -4.792 -6.399 7.674 1.00 89.94 105 LEU A C 1
ATOM 845 O O . LEU A 1 105 ? -4.363 -5.645 6.806 1.00 89.94 105 LEU A O 1
ATOM 849 N N . TYR A 1 106 ? -4.289 -7.632 7.814 1.00 86.31 106 TYR A N 1
ATOM 850 C CA . TYR A 1 106 ? -3.185 -8.143 6.982 1.00 86.31 106 TYR A CA 1
ATOM 851 C C . TYR A 1 106 ? -3.542 -8.300 5.492 1.00 86.31 106 TYR A C 1
ATOM 853 O O . TYR A 1 106 ? -2.658 -8.580 4.675 1.00 86.31 106 TYR A O 1
ATOM 861 N N . LYS A 1 107 ? -4.824 -8.178 5.124 1.00 86.00 107 LYS A N 1
ATOM 862 C CA . LYS A 1 107 ? -5.266 -8.174 3.726 1.00 86.00 107 LYS A CA 1
ATOM 863 C C . LYS A 1 107 ? -5.074 -6.814 3.054 1.00 86.00 107 LYS A C 1
ATOM 865 O O . LYS A 1 107 ? -5.172 -6.765 1.834 1.00 86.00 107 LYS A O 1
ATOM 870 N N . LEU A 1 108 ? -4.758 -5.756 3.804 1.00 90.00 108 LEU A N 1
ATOM 871 C CA . LEU A 1 108 ? -4.429 -4.459 3.222 1.00 90.00 108 LEU A CA 1
ATOM 872 C C . LEU A 1 108 ? -3.057 -4.480 2.525 1.00 90.00 108 LEU A C 1
ATOM 874 O O . LEU A 1 108 ? -2.128 -5.151 3.001 1.00 90.00 108 LEU A O 1
ATOM 878 N N . PRO A 1 109 ? -2.909 -3.746 1.409 1.00 87.00 109 PRO A N 1
ATOM 879 C CA . PRO A 1 109 ? -1.606 -3.410 0.837 1.00 87.00 109 PRO A CA 1
ATOM 880 C C . PRO A 1 109 ? -0.686 -2.773 1.885 1.00 87.00 109 PRO A C 1
ATOM 882 O O . PRO A 1 109 ? -1.154 -2.110 2.808 1.00 87.00 109 PRO A O 1
ATOM 885 N N . GLY A 1 110 ? 0.617 -3.041 1.812 1.00 86.00 110 GLY A N 1
ATOM 886 C CA . GLY A 1 110 ? 1.585 -2.582 2.812 1.00 86.00 110 GLY A CA 1
ATOM 887 C C . GLY A 1 110 ? 1.544 -3.309 4.166 1.00 86.00 110 GLY A C 1
ATOM 888 O O . GLY A 1 110 ? 2.564 -3.376 4.856 1.00 86.00 110 GLY A O 1
ATOM 889 N N . ILE A 1 111 ? 0.430 -3.939 4.557 1.00 90.06 111 ILE A N 1
ATOM 890 C CA . ILE A 1 111 ? 0.300 -4.584 5.872 1.00 90.06 111 ILE A CA 1
ATOM 891 C C . ILE A 1 111 ? 0.577 -6.093 5.803 1.00 90.06 111 ILE A C 1
ATOM 893 O O . ILE A 1 111 ? -0.034 -6.859 5.052 1.00 90.06 111 ILE A O 1
ATOM 897 N N . GLY A 1 112 ? 1.531 -6.541 6.624 1.00 86.81 112 GLY A N 1
ATOM 898 C CA . GLY A 1 112 ? 1.882 -7.951 6.810 1.00 86.81 112 GLY A CA 1
ATOM 899 C C . GLY A 1 112 ? 1.481 -8.488 8.186 1.00 86.81 112 GLY A C 1
ATOM 900 O O . GLY A 1 112 ? 1.085 -7.736 9.074 1.00 86.81 112 GLY A O 1
ATOM 901 N N . LEU A 1 113 ? 1.644 -9.800 8.390 1.00 85.69 113 LEU A N 1
ATOM 902 C CA . LEU A 1 113 ? 1.331 -10.465 9.666 1.00 85.69 113 LEU A CA 1
ATOM 903 C C . LEU A 1 113 ? 2.166 -9.939 10.846 1.00 85.69 113 LEU A C 1
ATOM 905 O O . LEU A 1 113 ? 1.687 -9.907 11.977 1.00 85.69 113 LEU A O 1
ATOM 909 N N . SER A 1 114 ? 3.411 -9.523 10.604 1.00 86.19 114 SER A N 1
ATOM 910 C CA . SER A 1 114 ? 4.265 -8.931 11.640 1.00 86.19 114 SER A CA 1
ATOM 911 C C . SER A 1 114 ? 3.729 -7.577 12.109 1.00 86.19 114 SER A C 1
ATOM 913 O O . SER A 1 114 ? 3.669 -7.331 13.313 1.00 86.19 114 SER A O 1
ATOM 915 N N . THR A 1 115 ? 3.292 -6.727 11.178 1.00 88.12 115 THR A N 1
ATOM 916 C CA . THR A 1 115 ? 2.658 -5.436 11.471 1.00 88.12 115 THR A CA 1
ATOM 917 C C . THR A 1 115 ? 1.318 -5.624 12.177 1.00 88.12 115 THR A C 1
ATOM 919 O O . THR A 1 115 ? 1.091 -4.975 13.194 1.00 88.12 115 THR A O 1
ATOM 922 N N . LEU A 1 116 ? 0.488 -6.570 11.715 1.00 88.69 116 LEU A N 1
ATOM 923 C CA . LEU A 1 116 ? -0.776 -6.939 12.366 1.00 88.69 116 LEU A CA 1
ATOM 924 C C . LEU A 1 116 ? -0.570 -7.214 13.859 1.00 88.69 116 LEU A C 1
ATOM 926 O O . LEU A 1 116 ? -1.182 -6.557 14.691 1.00 88.69 116 LEU A O 1
ATOM 930 N N . LYS A 1 117 ? 0.363 -8.107 14.211 1.00 89.31 117 LYS A N 1
ATOM 931 C CA . LYS A 1 117 ? 0.628 -8.450 15.618 1.00 89.31 117 LYS A CA 1
ATOM 932 C C . LYS A 1 117 ? 1.027 -7.239 16.466 1.00 89.31 117 LYS A C 1
ATOM 934 O O . LYS A 1 117 ? 0.775 -7.223 17.668 1.00 89.31 117 LYS A O 1
ATOM 939 N N . LYS A 1 118 ? 1.697 -6.241 15.880 1.00 91.69 118 LYS A N 1
ATOM 940 C CA . LYS A 1 118 ? 2.060 -5.002 16.587 1.00 91.69 118 LYS A CA 1
ATOM 941 C C . LYS A 1 118 ? 0.844 -4.094 16.776 1.00 91.69 118 LYS A C 1
ATOM 943 O O . LYS A 1 118 ? 0.678 -3.543 17.860 1.00 91.69 118 LYS A O 1
ATOM 948 N N . MET A 1 119 ? 0.015 -3.968 15.744 1.00 92.75 119 MET A N 1
ATOM 949 C CA . MET A 1 119 ? -1.219 -3.180 15.753 1.00 92.75 119 MET A CA 1
ATOM 950 C C . MET A 1 119 ? -2.243 -3.735 16.748 1.00 92.75 119 MET A C 1
ATOM 952 O O . MET A 1 119 ? -2.737 -2.987 17.595 1.00 92.75 119 MET A O 1
ATOM 956 N N . GLU A 1 120 ? -2.448 -5.053 16.752 1.00 90.50 120 GLU A N 1
ATOM 957 C CA . GLU A 1 120 ? -3.309 -5.749 17.714 1.00 90.50 120 GLU A CA 1
ATOM 958 C C . GLU A 1 120 ? -2.840 -5.508 19.154 1.00 90.50 120 GLU A C 1
ATOM 960 O O . GLU A 1 120 ? -3.634 -5.152 20.021 1.00 90.50 120 GLU A O 1
ATOM 965 N N . LYS A 1 121 ? -1.530 -5.629 19.412 1.00 88.81 121 LYS A N 1
ATOM 966 C CA . LYS A 1 121 ? -0.966 -5.445 20.758 1.00 88.81 121 LYS A CA 1
ATOM 967 C C . LYS A 1 121 ? -1.040 -4.011 21.271 1.00 88.81 121 LYS A C 1
ATOM 969 O O . LYS A 1 121 ? -1.214 -3.817 22.468 1.00 88.81 121 LYS A O 1
ATOM 974 N N . ARG A 1 122 ? -0.821 -3.015 20.408 1.00 85.69 122 ARG A N 1
ATOM 975 C CA . ARG A 1 122 ? -0.698 -1.611 20.836 1.00 85.69 122 ARG A CA 1
ATOM 976 C C . ARG A 1 122 ? -2.035 -0.887 20.894 1.00 85.69 122 ARG A C 1
ATOM 978 O O . ARG A 1 122 ? -2.230 -0.080 21.795 1.00 85.69 122 ARG A O 1
ATOM 985 N N . LYS A 1 123 ? -2.921 -1.145 19.932 1.00 79.62 123 LYS A N 1
ATOM 986 C CA . LYS A 1 123 ? -4.147 -0.359 19.723 1.00 79.62 123 LYS A CA 1
ATOM 987 C C . LYS A 1 123 ? -5.398 -1.207 19.491 1.00 79.62 123 LYS A C 1
ATOM 989 O O . LYS A 1 123 ? -6.445 -0.649 19.202 1.00 79.62 123 LYS A O 1
ATOM 994 N N . GLN A 1 124 ? -5.306 -2.534 19.617 1.00 85.19 124 GLN A N 1
ATOM 995 C CA . GLN A 1 124 ? -6.413 -3.463 19.335 1.00 85.19 124 GLN A CA 1
ATOM 996 C C . GLN A 1 124 ? -6.967 -3.345 17.902 1.00 85.19 124 GLN A C 1
ATOM 998 O O . GLN A 1 124 ? -8.093 -3.745 17.627 1.00 85.19 124 GLN A O 1
ATOM 1003 N N . ILE A 1 125 ? -6.155 -2.842 16.968 1.00 89.00 125 ILE A N 1
ATOM 1004 C CA . ILE A 1 125 ? -6.512 -2.754 15.550 1.00 89.00 125 ILE A CA 1
ATOM 1005 C C . ILE A 1 125 ? -6.270 -4.133 14.940 1.00 89.00 125 ILE A C 1
ATOM 1007 O O . ILE A 1 125 ? -5.124 -4.573 14.821 1.00 89.00 125 ILE A O 1
ATOM 1011 N N . SER A 1 126 ? -7.351 -4.819 14.573 1.00 88.31 126 SER A N 1
ATOM 1012 C CA . SER A 1 126 ? -7.307 -6.192 14.040 1.00 88.31 126 SER A CA 1
ATOM 1013 C C . SER A 1 126 ? -7.980 -6.310 12.671 1.00 88.31 126 SER A C 1
ATOM 1015 O O . SER A 1 126 ? -7.615 -7.168 11.852 1.00 88.31 126 SER A O 1
ATOM 1017 N N . LYS A 1 127 ? -8.914 -5.401 12.372 1.00 93.31 127 LYS A N 1
ATOM 1018 C CA . LYS A 1 127 ? -9.627 -5.323 11.099 1.00 93.31 127 LYS A CA 1
ATOM 1019 C C . LYS A 1 127 ? -9.175 -4.116 10.291 1.00 93.31 127 LYS A C 1
ATOM 1021 O O . LYS A 1 127 ? -8.708 -3.115 10.822 1.00 93.31 127 LYS A O 1
ATOM 1026 N N . ALA A 1 128 ? -9.330 -4.220 8.978 1.00 93.19 128 ALA A N 1
ATOM 1027 C CA . ALA A 1 128 ? -9.009 -3.138 8.060 1.00 93.19 128 ALA A CA 1
ATOM 1028 C C . ALA A 1 128 ? -9.921 -1.909 8.258 1.00 93.19 128 ALA A C 1
ATOM 1030 O O . ALA A 1 128 ? -9.461 -0.782 8.105 1.00 93.19 128 ALA A O 1
ATOM 1031 N N . GLU A 1 129 ? -11.171 -2.122 8.678 1.00 93.38 129 GLU A N 1
ATOM 1032 C CA . GLU A 1 129 ? -12.104 -1.052 9.053 1.00 93.38 129 GLU A CA 1
ATOM 1033 C C . GLU A 1 129 ? -11.618 -0.239 10.265 1.00 93.38 129 GLU A C 1
ATOM 1035 O O . GLU A 1 129 ? -11.725 0.984 10.260 1.00 93.38 129 GLU A O 1
ATOM 1040 N N . ASP A 1 130 ? -11.005 -0.889 11.262 1.00 93.12 130 ASP A N 1
ATOM 1041 C CA . ASP A 1 130 ? -10.444 -0.204 12.436 1.00 93.12 130 ASP A CA 1
ATOM 1042 C C . ASP A 1 130 ? -9.331 0.772 12.020 1.00 93.12 130 ASP A C 1
ATOM 1044 O O . ASP A 1 130 ? -9.260 1.901 12.506 1.00 93.12 130 ASP A O 1
ATOM 1048 N N . LEU A 1 131 ? -8.473 0.348 11.083 1.00 94.25 131 LEU A N 1
ATOM 1049 C CA . LEU A 1 131 ? -7.400 1.193 10.562 1.00 94.25 131 LEU A CA 1
ATOM 1050 C C . LEU A 1 131 ? -7.950 2.343 9.711 1.00 94.25 131 LEU A C 1
ATOM 1052 O O . LEU A 1 131 ? -7.451 3.463 9.807 1.00 94.25 131 LEU A O 1
ATOM 1056 N N . LEU A 1 132 ? -8.988 2.085 8.909 1.00 94.69 132 LEU A N 1
ATOM 1057 C CA . LEU A 1 132 ? -9.663 3.132 8.145 1.00 94.69 132 LEU A CA 1
ATOM 1058 C C . LEU A 1 132 ? -10.302 4.176 9.075 1.00 94.69 132 LEU A C 1
ATOM 1060 O O . LEU A 1 132 ? -10.192 5.369 8.810 1.00 94.69 132 LEU A O 1
ATOM 1064 N N . ARG A 1 133 ? -10.908 3.749 10.190 1.00 94.19 133 ARG A N 1
ATOM 1065 C CA . ARG A 1 133 ? -11.475 4.654 11.199 1.00 94.19 133 ARG A CA 1
ATOM 1066 C C . ARG A 1 133 ? -10.408 5.563 11.812 1.00 94.19 133 ARG A C 1
ATOM 1068 O O . ARG A 1 133 ? -10.634 6.763 11.923 1.00 94.19 133 ARG A O 1
ATOM 1075 N N . GLU A 1 134 ? -9.245 5.018 12.172 1.00 93.81 134 GLU A N 1
ATOM 1076 C CA . GLU A 1 134 ? -8.116 5.826 12.665 1.00 93.81 134 GLU A CA 1
ATOM 1077 C C . GLU A 1 134 ? -7.656 6.853 11.619 1.00 93.81 134 GLU A C 1
ATOM 1079 O O . GLU A 1 134 ? -7.423 8.017 11.948 1.00 93.81 134 GLU A O 1
ATOM 1084 N N . PHE A 1 135 ? -7.586 6.453 10.347 1.00 95.31 135 PHE A N 1
ATOM 1085 C CA . PHE A 1 135 ? -7.188 7.350 9.266 1.00 95.31 135 PHE A CA 1
ATOM 1086 C C . PHE A 1 135 ? -8.195 8.493 9.042 1.00 95.31 135 PHE A C 1
ATOM 1088 O O . PHE A 1 135 ? -7.791 9.650 8.925 1.00 95.31 135 PHE A O 1
ATOM 1095 N N . ILE A 1 136 ? -9.499 8.193 9.039 1.00 93.00 136 ILE A N 1
ATOM 1096 C CA . ILE A 1 136 ? -10.562 9.184 8.813 1.00 93.00 136 ILE A CA 1
ATOM 1097 C C . ILE A 1 136 ? -10.741 10.104 10.025 1.00 93.00 136 ILE A C 1
ATOM 1099 O O . ILE A 1 136 ? -10.737 11.322 9.874 1.00 93.00 136 ILE A O 1
ATOM 1103 N N . TYR A 1 137 ? -10.919 9.549 11.225 1.00 93.00 137 TYR A N 1
ATOM 1104 C CA . TYR A 1 137 ? -11.414 10.323 12.369 1.00 93.00 137 TYR A CA 1
ATOM 1105 C C . TYR A 1 137 ? -10.315 10.843 13.284 1.00 93.00 137 TYR A C 1
ATOM 1107 O O . TYR A 1 137 ? -10.398 11.975 13.756 1.00 93.00 137 TYR A O 1
ATOM 1115 N N . THR A 1 138 ? -9.289 10.035 13.546 1.00 91.25 138 THR A N 1
ATOM 1116 C CA . THR A 1 138 ? -8.201 10.440 14.446 1.00 91.25 138 THR A CA 1
ATOM 1117 C C . THR A 1 138 ? -7.211 11.338 13.722 1.00 91.25 138 THR A C 1
ATOM 1119 O O . THR A 1 138 ? -6.773 12.347 14.267 1.00 91.25 138 THR A O 1
ATOM 1122 N N . LEU A 1 139 ? -6.860 10.965 12.491 1.00 91.25 139 LEU A N 1
ATOM 1123 C CA . LEU A 1 139 ? -5.835 11.644 11.700 1.00 91.25 139 LEU A CA 1
ATOM 1124 C C . LEU A 1 139 ? -6.413 12.564 10.625 1.00 91.25 139 LEU A C 1
ATOM 1126 O O . LEU A 1 139 ? -5.646 13.210 9.922 1.00 91.25 139 LEU A O 1
ATOM 1130 N N . GLN A 1 140 ? -7.743 12.656 10.517 1.00 92.12 140 GLN A N 1
ATOM 1131 C CA . GLN A 1 140 ? -8.441 13.612 9.649 1.00 92.12 140 GLN A CA 1
ATOM 1132 C C . GLN A 1 140 ? -7.979 13.561 8.187 1.00 92.12 140 GLN A C 1
ATOM 1134 O O . GLN A 1 140 ? -7.871 14.594 7.530 1.00 92.12 140 GLN A O 1
ATOM 1139 N N . LEU A 1 141 ? -7.699 12.353 7.679 1.00 86.81 141 LEU A N 1
ATOM 1140 C CA . LEU A 1 141 ? -7.174 12.126 6.329 1.00 86.81 141 LEU A CA 1
ATOM 1141 C C . LEU A 1 141 ? -5.815 12.802 6.059 1.00 86.81 141 LEU A C 1
ATOM 1143 O O . LEU A 1 141 ? -5.446 13.004 4.906 1.00 86.81 141 LEU A O 1
ATOM 1147 N N . ASP A 1 142 ? -5.027 13.121 7.089 1.00 89.81 142 ASP A N 1
ATOM 1148 C CA . ASP A 1 142 ? -3.656 13.600 6.909 1.00 89.81 142 ASP A CA 1
ATOM 1149 C C . ASP A 1 142 ? -2.749 12.432 6.485 1.00 89.81 142 ASP A C 1
ATOM 1151 O O . ASP A 1 142 ? -2.352 11.576 7.284 1.00 89.81 142 ASP A O 1
ATOM 1155 N N . HIS A 1 143 ? -2.443 12.385 5.187 1.00 89.12 143 HIS A N 1
ATOM 1156 C CA . HIS A 1 143 ? -1.668 11.311 4.564 1.00 89.12 143 HIS A CA 1
ATOM 1157 C C . HIS A 1 143 ? -0.273 11.176 5.179 1.00 89.12 143 HIS A C 1
ATOM 1159 O O . HIS A 1 143 ? 0.211 10.061 5.390 1.00 89.12 143 HIS A O 1
ATOM 1165 N N . GLU A 1 144 ? 0.374 12.305 5.465 1.00 86.81 144 GLU A N 1
ATOM 1166 C CA . GLU A 1 144 ? 1.749 12.330 5.944 1.00 86.81 144 GLU A CA 1
ATOM 1167 C C . GLU A 1 144 ? 1.807 11.938 7.417 1.00 86.81 144 GLU A C 1
ATOM 1169 O O . GLU A 1 144 ? 2.613 11.086 7.798 1.00 86.81 144 GLU A O 1
ATOM 1174 N N . GLN A 1 145 ? 0.897 12.463 8.241 1.00 92.00 145 GLN A N 1
ATOM 1175 C CA . GLN A 1 145 ? 0.792 12.030 9.632 1.00 92.00 145 GLN A CA 1
ATOM 1176 C C . GLN A 1 145 ? 0.437 10.551 9.741 1.00 92.00 145 GLN A C 1
ATOM 1178 O O . GLN A 1 145 ? 1.030 9.853 10.563 1.00 92.00 145 GLN A O 1
ATOM 1183 N N . PHE A 1 146 ? -0.467 10.041 8.904 1.00 94.56 146 PHE A N 1
ATOM 1184 C CA . PHE A 1 146 ? -0.808 8.620 8.901 1.00 94.56 146 PHE A CA 1
ATOM 1185 C C . PHE A 1 146 ? 0.379 7.743 8.502 1.00 94.56 146 PHE A C 1
ATOM 1187 O O . PHE A 1 146 ? 0.678 6.754 9.175 1.00 94.56 146 PHE A O 1
ATOM 1194 N N . ARG A 1 147 ? 1.122 8.135 7.465 1.00 93.19 147 ARG A N 1
ATOM 1195 C CA . ARG A 1 147 ? 2.346 7.448 7.042 1.00 93.19 147 ARG A CA 1
ATOM 1196 C C . ARG A 1 147 ? 3.395 7.429 8.156 1.00 93.19 147 ARG A C 1
ATOM 1198 O O . ARG A 1 147 ? 3.909 6.362 8.499 1.00 93.19 147 ARG A O 1
ATOM 1205 N N . LEU A 1 148 ? 3.668 8.583 8.768 1.00 91.81 148 LEU A N 1
ATOM 1206 C CA . LEU A 1 148 ? 4.611 8.710 9.881 1.00 91.81 148 LEU A CA 1
ATOM 1207 C C . LEU A 1 148 ? 4.155 7.920 11.109 1.00 91.81 148 LEU A C 1
ATOM 1209 O O . LEU A 1 148 ? 4.981 7.293 11.771 1.00 91.81 148 LEU A O 1
ATOM 1213 N N . TRP A 1 149 ? 2.855 7.893 11.390 1.00 94.69 149 TRP A N 1
ATOM 1214 C CA . TRP A 1 149 ? 2.273 7.094 12.461 1.00 94.69 149 TRP A CA 1
ATOM 1215 C C . TRP A 1 149 ? 2.500 5.597 12.228 1.00 94.69 149 TRP A C 1
ATOM 1217 O O . TRP A 1 149 ? 2.996 4.902 13.117 1.00 94.69 149 TRP A O 1
ATOM 1227 N N . LEU A 1 150 ? 2.257 5.104 11.009 1.00 94.31 150 LEU A N 1
ATOM 1228 C CA . LEU A 1 150 ? 2.531 3.712 10.646 1.00 94.31 150 LEU A CA 1
ATOM 1229 C C . LEU A 1 150 ? 4.011 3.339 10.828 1.00 94.31 150 LEU A C 1
ATOM 1231 O O . LEU A 1 150 ? 4.341 2.266 11.350 1.00 94.31 150 LEU A O 1
ATOM 1235 N N . MET A 1 151 ? 4.907 4.238 10.421 1.00 94.12 151 MET A N 1
ATOM 1236 C CA . MET A 1 151 ? 6.353 4.052 10.534 1.00 94.12 151 MET A CA 1
ATOM 1237 C C . MET A 1 151 ? 6.820 4.084 11.990 1.00 94.12 151 MET A C 1
ATOM 1239 O O . MET A 1 151 ? 7.537 3.187 12.430 1.00 94.12 151 MET A O 1
ATOM 1243 N N . LYS A 1 152 ? 6.399 5.082 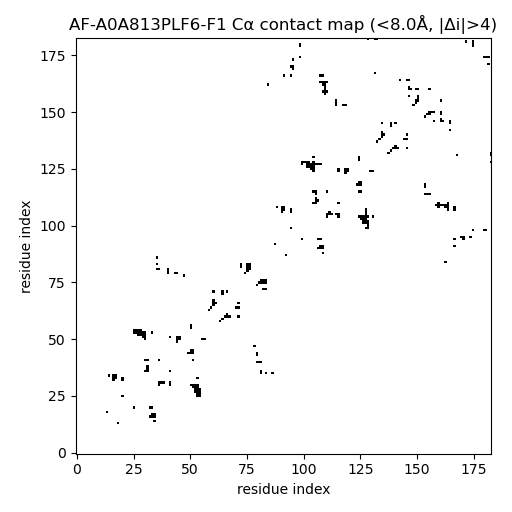12.764 1.00 92.56 152 LYS A N 1
ATOM 1244 C CA . LYS A 1 152 ? 6.869 5.304 14.134 1.00 92.56 152 LYS A CA 1
ATOM 1245 C C . LYS A 1 152 ? 6.285 4.290 15.113 1.00 92.56 152 LYS A C 1
ATOM 1247 O O . LYS A 1 152 ? 7.024 3.685 15.893 1.00 92.56 152 LYS A O 1
ATOM 1252 N N . ASP A 1 153 ? 4.980 4.052 15.043 1.00 91.75 153 ASP A N 1
ATOM 1253 C CA . ASP A 1 153 ? 4.280 3.281 16.070 1.00 91.75 153 ASP A CA 1
ATOM 1254 C C . ASP A 1 153 ? 4.314 1.776 15.795 1.00 91.75 153 ASP A C 1
ATOM 1256 O O . ASP A 1 153 ? 4.265 0.977 16.737 1.00 91.75 153 ASP A O 1
ATOM 1260 N N . TYR A 1 154 ? 4.460 1.370 14.529 1.00 92.38 154 TYR A N 1
ATOM 1261 C CA . TYR A 1 154 ? 4.471 -0.044 14.134 1.00 92.38 154 TYR A CA 1
ATOM 1262 C C . TYR A 1 154 ? 5.756 -0.484 13.425 1.00 92.38 154 TYR A C 1
ATOM 1264 O O . TYR A 1 154 ? 5.893 -1.662 13.067 1.00 92.38 154 TYR A O 1
ATOM 1272 N N . SER A 1 155 ? 6.738 0.414 13.286 1.00 89.44 155 SER A N 1
ATOM 1273 C CA . SER A 1 155 ? 8.001 0.151 12.577 1.00 89.44 155 SER A CA 1
ATOM 1274 C C . SER A 1 155 ? 7.754 -0.361 11.156 1.00 89.44 155 SER A C 1
ATOM 1276 O O . SER A 1 155 ? 8.415 -1.297 10.701 1.00 89.44 155 SER A O 1
ATOM 1278 N N . LEU A 1 156 ? 6.728 0.176 10.491 1.00 88.31 156 LEU A N 1
ATOM 1279 C CA . LEU A 1 156 ? 6.435 -0.187 9.115 1.00 88.31 156 LEU A CA 1
ATOM 1280 C C . LEU A 1 156 ? 7.475 0.478 8.198 1.00 88.31 156 LEU A C 1
ATOM 1282 O O . LEU A 1 156 ? 7.703 1.677 8.344 1.00 88.31 156 LEU A O 1
ATOM 1286 N N . PRO A 1 157 ? 8.118 -0.253 7.268 1.00 83.12 157 PRO A N 1
ATOM 1287 C CA . PRO A 1 157 ? 9.019 0.366 6.304 1.00 83.12 157 PRO A CA 1
ATOM 1288 C C . PRO A 1 157 ? 8.296 1.430 5.481 1.00 83.12 157 PRO A C 1
ATOM 1290 O O . PRO A 1 157 ? 7.137 1.235 5.114 1.00 83.12 157 PRO A O 1
ATOM 1293 N N . GLU A 1 158 ? 9.001 2.507 5.141 1.00 80.56 158 GLU A N 1
ATOM 1294 C CA . GLU A 1 158 ? 8.439 3.662 4.433 1.00 80.56 158 GLU A CA 1
ATOM 1295 C C . GLU A 1 158 ? 7.650 3.266 3.180 1.00 80.56 158 GLU A C 1
ATOM 1297 O O . GLU A 1 158 ? 6.487 3.630 3.052 1.00 80.56 158 GLU A O 1
ATOM 1302 N N . TYR A 1 159 ? 8.223 2.428 2.310 1.00 79.00 159 TYR A N 1
ATOM 1303 C CA . TYR A 1 159 ? 7.551 1.991 1.082 1.00 79.00 159 TYR A CA 1
ATOM 1304 C C . TYR A 1 159 ? 6.220 1.259 1.344 1.00 79.00 159 TYR A C 1
ATOM 1306 O O . TYR A 1 159 ? 5.277 1.404 0.572 1.00 79.00 159 TYR A O 1
ATOM 1314 N N . ARG A 1 160 ? 6.112 0.504 2.449 1.00 82.00 160 ARG A N 1
ATOM 1315 C CA . ARG A 1 160 ? 4.874 -0.193 2.840 1.00 82.00 160 ARG A CA 1
ATOM 1316 C C . ARG A 1 160 ? 3.868 0.741 3.496 1.00 82.00 160 ARG A C 1
ATOM 1318 O O . ARG A 1 160 ? 2.669 0.561 3.307 1.00 82.00 160 ARG A O 1
ATOM 1325 N N . ALA A 1 161 ? 4.341 1.714 4.272 1.00 84.19 161 ALA A N 1
ATOM 1326 C CA . ALA A 1 161 ? 3.481 2.747 4.834 1.00 84.19 161 ALA A CA 1
ATOM 1327 C C . ALA A 1 161 ? 2.837 3.563 3.710 1.00 84.19 161 ALA A C 1
ATOM 1329 O O . ALA A 1 161 ? 1.618 3.702 3.687 1.00 84.19 161 ALA A O 1
ATOM 1330 N N . THR A 1 162 ? 3.634 3.984 2.727 1.00 82.38 162 THR A N 1
ATOM 1331 C CA . THR A 1 162 ? 3.153 4.665 1.522 1.00 82.38 162 THR A CA 1
ATOM 1332 C C . THR A 1 162 ? 2.155 3.807 0.740 1.00 82.38 162 THR A C 1
ATOM 1334 O O . THR A 1 162 ? 1.083 4.299 0.401 1.00 82.38 162 THR A O 1
ATOM 1337 N N . GLU A 1 163 ? 2.442 2.517 0.512 1.00 81.69 163 GLU A N 1
ATOM 1338 C CA . GLU A 1 163 ? 1.508 1.598 -0.166 1.00 81.69 163 GLU A CA 1
ATOM 1339 C C . GLU A 1 163 ? 0.155 1.509 0.565 1.00 81.69 163 GLU A C 1
ATOM 1341 O O . GLU A 1 163 ? -0.897 1.567 -0.070 1.00 81.69 163 GLU A O 1
ATOM 1346 N N . CYS A 1 164 ? 0.169 1.405 1.898 1.00 90.88 164 CYS A N 1
ATOM 1347 C CA . CYS A 1 164 ? -1.050 1.347 2.705 1.00 90.88 164 CYS A CA 1
ATOM 1348 C C . CYS A 1 164 ? -1.853 2.655 2.643 1.00 90.88 164 CYS A C 1
ATOM 1350 O O . CYS A 1 164 ? -3.077 2.605 2.547 1.00 90.88 164 CYS A O 1
ATOM 1352 N N . VAL A 1 165 ? -1.183 3.812 2.702 1.00 88.06 165 VAL A N 1
ATOM 1353 C CA . VAL A 1 165 ? -1.832 5.133 2.628 1.00 88.06 165 VAL A CA 1
ATOM 1354 C C . VAL A 1 165 ? -2.550 5.287 1.288 1.00 88.06 165 VAL A C 1
ATOM 1356 O O . VAL A 1 165 ? -3.751 5.544 1.267 1.00 88.06 165 VAL A O 1
ATOM 1359 N N . ILE A 1 166 ? -1.843 5.038 0.180 1.00 83.94 166 ILE A N 1
ATOM 1360 C CA . ILE A 1 166 ? -2.408 5.112 -1.176 1.00 83.94 166 ILE A CA 1
ATOM 1361 C C . ILE A 1 166 ? -3.610 4.169 -1.307 1.00 83.94 166 ILE A C 1
ATOM 1363 O O . ILE A 1 166 ? -4.660 4.567 -1.796 1.00 83.94 166 ILE A O 1
ATOM 1367 N N . ALA A 1 167 ? -3.491 2.937 -0.808 1.00 87.38 167 ALA A N 1
ATOM 1368 C CA . ALA A 1 167 ? -4.567 1.955 -0.883 1.00 87.38 167 ALA A CA 1
ATOM 1369 C C . ALA A 1 167 ? -5.852 2.390 -0.161 1.00 87.38 167 ALA A C 1
ATOM 1371 O O . ALA A 1 167 ? -6.947 2.100 -0.642 1.00 87.38 167 ALA A O 1
ATOM 1372 N N . LEU A 1 168 ? -5.738 3.064 0.988 1.00 91.75 168 LEU A N 1
ATOM 1373 C CA . LEU A 1 168 ? -6.906 3.557 1.720 1.00 91.75 168 LEU A CA 1
ATOM 1374 C C . LEU A 1 168 ? -7.526 4.793 1.062 1.00 91.75 168 LEU A C 1
ATOM 1376 O O . LEU A 1 168 ? -8.749 4.908 1.070 1.00 91.75 168 LEU A O 1
ATOM 1380 N N . ILE A 1 169 ? -6.720 5.670 0.460 1.00 88.88 169 ILE A N 1
ATOM 1381 C CA . ILE A 1 169 ? -7.215 6.819 -0.315 1.00 88.88 169 ILE A CA 1
ATOM 1382 C C . ILE A 1 169 ? -8.022 6.328 -1.521 1.00 88.88 169 ILE A C 1
ATOM 1384 O O . ILE A 1 169 ? -9.202 6.660 -1.635 1.00 88.88 169 ILE A O 1
ATOM 1388 N N . ASP A 1 170 ? -7.433 5.457 -2.350 1.00 85.56 170 ASP A N 1
ATOM 1389 C CA . ASP A 1 170 ? -8.113 4.859 -3.507 1.00 85.56 170 ASP A CA 1
ATOM 1390 C C . ASP A 1 170 ? -9.401 4.135 -3.076 1.00 85.56 170 ASP A C 1
ATOM 1392 O O . ASP A 1 170 ? -10.421 4.191 -3.765 1.00 85.56 170 ASP A O 1
ATOM 1396 N N . TYR A 1 171 ? -9.380 3.456 -1.921 1.00 91.38 171 TYR A N 1
ATOM 1397 C CA . TYR A 1 171 ? -10.571 2.802 -1.384 1.00 91.38 171 TYR A CA 1
ATOM 1398 C C . TYR A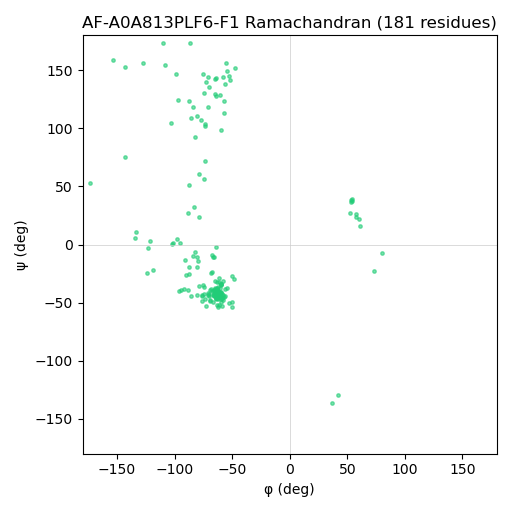 1 171 ? -11.666 3.808 -1.013 1.00 91.38 171 TYR A C 1
ATOM 1400 O O . TYR A 1 171 ? -12.823 3.563 -1.343 1.00 91.38 171 TYR A O 1
ATOM 1408 N N . ILE A 1 172 ? -11.340 4.926 -0.356 1.00 90.50 172 ILE A N 1
ATOM 1409 C CA . ILE A 1 172 ? -12.319 5.966 0.005 1.00 90.50 172 ILE A CA 1
ATOM 1410 C C . ILE A 1 172 ? -12.946 6.572 -1.256 1.00 90.50 172 ILE A C 1
ATOM 1412 O O . ILE A 1 172 ? -14.168 6.709 -1.332 1.00 90.50 172 ILE A O 1
ATOM 1416 N N . GLU A 1 173 ? -12.140 6.890 -2.269 1.00 86.75 173 GLU A N 1
ATOM 1417 C CA . GLU A 1 173 ? -12.635 7.403 -3.552 1.00 86.75 173 GLU A CA 1
ATOM 1418 C C . GLU A 1 173 ? -13.580 6.405 -4.234 1.00 86.75 173 GLU A C 1
ATOM 1420 O O . GLU A 1 173 ? -14.685 6.759 -4.660 1.00 86.75 173 GLU A O 1
ATOM 1425 N N . GLN A 1 174 ? -13.180 5.134 -4.284 1.00 87.19 174 GLN A N 1
ATOM 1426 C CA . GLN A 1 174 ? -13.976 4.058 -4.866 1.00 87.19 174 GLN A CA 1
ATOM 1427 C C . GLN A 1 174 ? -15.264 3.797 -4.068 1.00 87.19 174 GLN A C 1
ATOM 1429 O O . GLN A 1 174 ? -16.324 3.578 -4.658 1.00 87.19 174 GLN A O 1
ATOM 1434 N N . ALA A 1 175 ? -15.197 3.851 -2.739 1.00 91.19 175 ALA A N 1
ATOM 1435 C CA . ALA A 1 175 ? -16.345 3.710 -1.854 1.00 91.19 175 ALA A CA 1
ATOM 1436 C C . ALA A 1 175 ? -17.357 4.835 -2.084 1.00 91.19 175 ALA A C 1
ATOM 1438 O O . ALA A 1 175 ? -18.542 4.554 -2.246 1.00 91.19 175 ALA A O 1
ATOM 1439 N N . ASN A 1 176 ? -16.900 6.084 -2.202 1.00 90.12 176 ASN A N 1
ATOM 1440 C CA . ASN A 1 176 ? -17.760 7.221 -2.526 1.00 90.12 176 ASN A CA 1
ATOM 1441 C C . ASN A 1 176 ? -18.430 7.055 -3.895 1.00 90.12 176 ASN A C 1
ATOM 1443 O O . ASN A 1 176 ? -19.635 7.270 -4.024 1.00 90.12 176 ASN A O 1
ATOM 1447 N N . LYS A 1 177 ? -17.672 6.612 -4.906 1.00 90.94 177 LYS A N 1
ATOM 1448 C CA . LYS A 1 177 ? -18.189 6.362 -6.259 1.00 90.94 177 LYS A CA 1
ATOM 1449 C C . LYS A 1 177 ? -19.253 5.262 -6.298 1.00 90.94 177 LYS A C 1
ATOM 1451 O O . LYS A 1 177 ? -20.202 5.361 -7.071 1.00 90.94 177 LYS A O 1
ATOM 1456 N N . ASN A 1 178 ? -19.092 4.222 -5.483 1.00 90.75 178 ASN A N 1
ATOM 1457 C CA . ASN A 1 178 ? -19.996 3.071 -5.442 1.00 90.75 178 ASN A CA 1
ATOM 1458 C C . ASN A 1 178 ? -21.038 3.145 -4.316 1.00 90.75 178 ASN A C 1
ATOM 1460 O O . ASN A 1 178 ? -21.776 2.180 -4.117 1.00 90.75 178 ASN A O 1
ATOM 1464 N N . HIS A 1 179 ? -21.085 4.251 -3.566 1.00 92.25 179 HIS A N 1
ATOM 1465 C CA . HIS A 1 179 ? -21.935 4.428 -2.385 1.00 92.25 179 HIS A CA 1
ATOM 1466 C C . HIS A 1 179 ? -21.767 3.320 -1.329 1.00 92.25 179 HIS A C 1
ATOM 1468 O O . HIS A 1 179 ? -22.735 2.858 -0.723 1.00 92.25 179 HIS A O 1
ATOM 1474 N N . TRP A 1 180 ? -20.531 2.866 -1.112 1.00 92.38 180 TRP A N 1
ATOM 1475 C CA . TRP A 1 180 ? -20.219 1.926 -0.040 1.00 92.38 180 TRP A CA 1
ATOM 1476 C C . TRP A 1 180 ? -20.212 2.629 1.319 1.00 92.38 180 TRP A C 1
ATOM 1478 O O . TRP A 1 180 ? -19.803 3.788 1.408 1.00 92.38 180 TRP A O 1
ATOM 1488 N N . PRO A 1 181 ? -20.617 1.931 2.392 1.00 88.12 181 PRO A N 1
ATOM 1489 C CA . PRO A 1 181 ? -20.532 2.486 3.732 1.00 88.12 181 PRO A CA 1
ATOM 1490 C C . PRO A 1 181 ? -19.065 2.705 4.124 1.00 88.12 181 PRO A C 1
ATOM 1492 O O . PRO A 1 181 ? -18.231 1.801 4.000 1.00 88.12 181 PRO A O 1
ATOM 1495 N N . LEU A 1 182 ? -18.775 3.912 4.605 1.00 88.88 182 LEU A N 1
ATOM 1496 C CA . LEU A 1 182 ? -17.541 4.254 5.306 1.00 88.88 182 LEU A CA 1
ATOM 1497 C C . LEU A 1 182 ? -17.815 4.229 6.824 1.00 88.88 182 LEU A C 1
ATOM 1499 O O . LEU A 1 182 ? -18.953 4.497 7.221 1.00 88.88 182 LEU A O 1
ATOM 1503 N N . PRO A 1 183 ? -16.825 3.832 7.643 1.00 83.56 183 PRO A N 1
ATOM 1504 C CA . PRO A 1 183 ? -16.977 3.688 9.091 1.00 83.56 183 PRO A CA 1
ATOM 1505 C C . PRO A 1 183 ? -17.145 5.020 9.814 1.00 83.56 183 PRO A C 1
ATOM 1507 O O . PRO A 1 183 ? -16.942 6.074 9.174 1.00 83.56 183 PRO A O 1
#

Mean predicted aligned error: 13.87 Å

InterPro domains:
  IPR004122 Barrier- to-autointegration factor, BAF [PF02961] (14-80)
  IPR004122 Barrier- to-autointegration factor, BAF [PF02961] (88-174)
  IPR036617 Barrier-to-autointegration factor, BAF superfamily [G3DSA:1.10.150.40] (14-88)
  IPR036617 Barrier-to-autointegration factor, BAF superfamily [G3DSA:1.10.150.40] (89-175)
  IPR036617 Barrier-to-autointegration factor, BAF superfamily [SSF47798] (14-80)
  IPR036617 Barrier-to-autointegration factor, BAF superfamily [SSF47798] (88-172)

Radius of gyration: 19.29 Å; Cα contacts (8 Å, |Δi|>4): 185; chains: 1; bounding box: 60×30×50 Å

pLDDT: mean 76.53, std 16.9, range [26.53, 95.31]

Secondary structure (DSSP, 8-state):
-PPPS----TT----HHHHHHHTS--TT-BGGGSTT--HHHHHHHHHHH---BHHHHHHIIIIISTT-HHHHHHHHHHHH---TT----HHHHHHHTS--TT-BGGGSTT--HHHHHHHHHHH---BHHHHHHIIIIISTT-HHHHHHHHHHHH---HHHHHHHHHHHHHHHHHHHHHTPPP-